Protein AF-A0A0D2BEU3-F1 (afdb_monomer_lite)

Radius of gyration: 20.25 Å; chains: 1; bounding box: 59×56×52 Å

Foldseek 3Di:
DLVLLVVQQVPDPLSVLLNLLLVLLLCCVPPNDCSPVSNVVSLVSSVVVLVVCPDQDPVCLSNNLSSLLSSLLNPQFPVSNVVSVVSNVVSLVSCVVPLVVHPVSVLLPAQFQQAQPDVVVLVVLLVLLLVLLVVVLVVLVPPPDPVRPLSNVLSVLLNVLSVLLVVLPPDDDDPPDDDDDPVPDDDDDPPVRVVNGVNVSSLSSSLCCLQPPSLVSLDDPPDDDLVSLLSNLSSLLSSLSSQSVDNRGRPSSSNSSSLVSNVVSVVVSVVVDPLVPDDPSSNSSNVSSVVSSVSSVVSRDHPPDPDDD

Organism: NCBI:txid215243

Secondary structure (DSSP, 8-state):
-HHHHHHHGGGSHHHHHHHHHHHHHHHHHHH-TTHHHHHHHHHHHHHHHHHT-----TTTHHHHHHHHHHHHTT-SSHHHHHHHHHHHHHHHHHHTTTTTT-HHHHHSTT--------HHHHHHHHHHHHHHHHHHHHHHHHT--TTHHHHHHHHHHHHHHHHHHHTTTTT-----------TT---S-HHHHHHHHHHHHHHHHHHHIIIIISHHHH--SS---HHHHHHHHHHHHHHHHHHHT-TT---SSHHHHHHHHHHHHHHHHHHHS-GGGS-HHHHHHHHHHHHHHHHHHHHT---------

Structure (mmCIF, N/CA/C/O backbone):
data_AF-A0A0D2BEU3-F1
#
_entry.id   AF-A0A0D2BEU3-F1
#
loop_
_atom_site.group_PDB
_atom_site.id
_atom_site.type_symbol
_atom_site.label_atom_id
_atom_site.label_alt_id
_atom_site.label_comp_id
_atom_site.label_asym_id
_atom_site.label_entity_id
_atom_site.label_seq_id
_atom_site.pdbx_PDB_ins_code
_atom_site.Cartn_x
_atom_site.Cartn_y
_atom_site.Cartn_z
_atom_site.occupancy
_atom_site.B_iso_or_equiv
_atom_site.auth_seq_id
_atom_site.auth_comp_id
_atom_site.auth_asym_id
_atom_site.auth_atom_id
_atom_site.pdbx_PDB_model_num
ATOM 1 N N . MET A 1 1 ? -6.071 2.774 -8.459 1.00 60.38 1 MET A N 1
ATOM 2 C CA . MET A 1 1 ? -4.676 2.468 -8.862 1.00 60.38 1 MET A CA 1
ATOM 3 C C . MET A 1 1 ? -4.314 0.995 -8.657 1.00 60.38 1 MET A C 1
ATOM 5 O O . MET A 1 1 ? -4.116 0.332 -9.659 1.00 60.38 1 MET A O 1
ATOM 9 N N . ALA A 1 2 ? -4.303 0.445 -7.430 1.00 70.69 2 ALA A N 1
ATOM 10 C CA . ALA A 1 2 ? -3.879 -0.945 -7.178 1.00 70.69 2 ALA A CA 1
ATOM 11 C C . ALA A 1 2 ? -4.612 -1.993 -8.039 1.00 70.69 2 ALA A C 1
ATOM 13 O O . ALA A 1 2 ? -3.959 -2.741 -8.754 1.00 70.69 2 ALA A O 1
ATOM 14 N N . HIS A 1 3 ? -5.951 -1.971 -8.082 1.00 77.88 3 HIS A N 1
ATOM 15 C CA . HIS A 1 3 ? -6.737 -2.839 -8.975 1.00 77.88 3 HIS A CA 1
ATOM 16 C C . HIS A 1 3 ? -6.309 -2.729 -10.449 1.00 77.88 3 HIS A C 1
ATOM 18 O O . HIS A 1 3 ? -6.182 -3.732 -11.141 1.00 77.88 3 HIS A O 1
ATOM 24 N N . ARG A 1 4 ? -6.044 -1.509 -10.932 1.00 79.31 4 ARG A N 1
ATOM 25 C CA . ARG A 1 4 ? -5.620 -1.272 -12.320 1.00 79.31 4 ARG A CA 1
ATOM 26 C C . ARG A 1 4 ? -4.227 -1.833 -12.594 1.00 79.31 4 ARG A C 1
ATOM 28 O O . ARG A 1 4 ? -4.029 -2.424 -13.645 1.00 79.31 4 ARG A O 1
ATOM 35 N N . CYS A 1 5 ? -3.290 -1.724 -11.649 1.00 79.88 5 CYS A N 1
ATOM 36 C CA . CYS A 1 5 ? -1.984 -2.376 -11.775 1.00 79.88 5 CYS A CA 1
ATOM 37 C C . CYS A 1 5 ? -2.132 -3.902 -11.898 1.00 79.88 5 CYS A C 1
ATOM 39 O O . CYS A 1 5 ? -1.441 -4.506 -12.709 1.00 79.88 5 CYS A O 1
ATOM 41 N N . LEU A 1 6 ? -3.051 -4.517 -11.142 1.00 83.44 6 LEU A N 1
ATOM 42 C CA . LEU A 1 6 ? -3.316 -5.962 -11.210 1.00 83.44 6 LEU A CA 1
ATOM 43 C C . LEU A 1 6 ? -3.971 -6.388 -12.536 1.00 83.44 6 LEU A C 1
ATOM 45 O O . LEU A 1 6 ? -3.695 -7.478 -13.026 1.00 83.44 6 LEU A O 1
ATOM 49 N N . GLU A 1 7 ? -4.820 -5.536 -13.108 1.00 86.25 7 GLU A N 1
ATOM 50 C CA . GLU A 1 7 ? -5.503 -5.766 -14.389 1.00 86.25 7 GLU A CA 1
ATOM 51 C C . GLU A 1 7 ? -4.555 -5.624 -15.590 1.00 86.25 7 GLU A C 1
ATOM 53 O O . GLU A 1 7 ? -4.611 -6.420 -16.523 1.00 86.25 7 GLU A O 1
ATOM 58 N N . ILE A 1 8 ? -3.671 -4.623 -15.553 1.00 85.44 8 ILE A N 1
ATOM 59 C CA . ILE A 1 8 ? -2.815 -4.231 -16.681 1.00 85.44 8 ILE A CA 1
ATOM 60 C C . ILE A 1 8 ? -1.492 -4.998 -16.696 1.00 85.44 8 ILE A C 1
ATOM 62 O O . ILE A 1 8 ? -1.030 -5.382 -17.764 1.00 85.44 8 ILE A O 1
ATOM 66 N N . ALA A 1 9 ? -0.873 -5.256 -15.539 1.00 85.56 9 ALA A N 1
ATOM 67 C CA . ALA A 1 9 ? 0.419 -5.940 -15.484 1.00 85.56 9 ALA A CA 1
ATOM 68 C C . ALA A 1 9 ? 0.480 -7.280 -16.253 1.00 85.56 9 ALA A C 1
ATOM 70 O O . ALA A 1 9 ? 1.498 -7.534 -16.891 1.00 85.56 9 ALA A O 1
ATOM 71 N N . PRO A 1 10 ? -0.539 -8.163 -16.255 1.00 88.62 10 PRO A N 1
ATOM 72 C CA . PRO A 1 10 ? -0.404 -9.467 -16.896 1.00 88.62 10 PRO A CA 1
ATOM 73 C C . PRO A 1 10 ? -0.444 -9.451 -18.437 1.00 88.62 10 PRO A C 1
ATOM 75 O O . PRO A 1 10 ? -0.380 -10.528 -19.033 1.00 88.62 10 PRO A O 1
ATOM 78 N N . THR A 1 11 ? -0.548 -8.288 -19.092 1.00 89.50 11 THR A N 1
ATOM 79 C CA . THR A 1 11 ? -0.575 -8.192 -20.565 1.00 89.50 11 THR A CA 1
ATOM 80 C C . THR A 1 11 ? 0.762 -8.548 -21.214 1.00 89.50 11 THR A C 1
ATOM 82 O O . THR A 1 11 ? 0.767 -9.092 -22.313 1.00 89.50 11 THR A O 1
ATOM 85 N N . GLU A 1 12 ? 1.876 -8.336 -20.508 1.00 91.44 12 GLU A N 1
ATOM 86 C CA . GLU A 1 12 ? 3.227 -8.705 -20.940 1.00 91.44 12 GLU A CA 1
ATOM 87 C C . GLU A 1 12 ? 3.891 -9.673 -19.958 1.00 91.44 12 GLU A C 1
ATOM 89 O O . GLU A 1 12 ? 3.610 -9.675 -18.755 1.00 91.44 12 GLU A O 1
ATOM 94 N N . ALA A 1 13 ? 4.843 -10.475 -20.446 1.00 91.94 13 ALA A N 1
ATOM 95 C CA . ALA A 1 13 ? 5.507 -11.501 -19.637 1.00 91.94 13 ALA A CA 1
ATOM 96 C C . ALA A 1 13 ? 6.190 -10.924 -18.380 1.00 91.94 13 ALA A C 1
ATOM 98 O O . ALA A 1 13 ? 6.081 -11.491 -17.291 1.00 91.94 13 ALA A O 1
ATOM 99 N N . PHE A 1 14 ? 6.869 -9.778 -18.497 1.00 91.62 14 PHE A N 1
ATOM 100 C CA . PHE A 1 14 ? 7.539 -9.144 -17.357 1.00 91.62 14 PHE A CA 1
ATOM 101 C C . PHE A 1 14 ? 6.546 -8.620 -16.313 1.00 91.62 14 PHE A C 1
ATOM 103 O O . PHE A 1 14 ? 6.800 -8.725 -15.111 1.00 91.62 14 PHE A O 1
ATOM 110 N N . GLY A 1 15 ? 5.386 -8.125 -16.747 1.00 92.69 15 GLY A N 1
ATOM 111 C CA . GLY A 1 15 ? 4.347 -7.670 -15.839 1.00 92.69 15 GLY A CA 1
ATOM 112 C C . GLY A 1 15 ? 3.641 -8.842 -15.146 1.00 92.69 15 GLY A C 1
ATOM 113 O O . GLY A 1 15 ? 3.442 -8.781 -13.932 1.00 92.69 15 GLY A O 1
ATOM 114 N N . GLN A 1 16 ? 3.419 -9.975 -15.827 1.00 93.62 16 GLN A N 1
ATOM 115 C CA . GLN A 1 16 ? 2.987 -11.225 -15.177 1.00 93.62 16 GLN A CA 1
ATOM 116 C C . GLN A 1 16 ? 3.962 -11.651 -14.074 1.00 93.62 16 GLN A C 1
ATOM 118 O O . GLN A 1 16 ? 3.546 -11.980 -12.961 1.00 93.62 16 GLN A O 1
ATOM 123 N N . TYR A 1 17 ? 5.270 -11.603 -14.346 1.00 91.81 17 TYR A N 1
ATOM 124 C CA . TYR A 1 17 ? 6.281 -11.911 -13.338 1.00 91.81 17 TYR A CA 1
ATOM 125 C C . TYR A 1 17 ? 6.282 -10.910 -12.175 1.00 91.81 17 TYR A C 1
ATOM 127 O O . TYR A 1 17 ? 6.435 -11.338 -11.030 1.00 91.81 17 TYR A O 1
ATOM 135 N N . SER A 1 18 ? 6.055 -9.614 -12.417 1.00 92.06 18 SER A N 1
ATOM 136 C CA . SER A 1 18 ? 5.943 -8.631 -11.328 1.00 92.06 18 SER A CA 1
ATOM 137 C C . SER A 1 18 ? 4.758 -8.936 -10.407 1.00 92.06 18 SER A C 1
ATOM 139 O O . SER A 1 18 ? 4.910 -8.896 -9.184 1.00 92.06 18 SER A O 1
ATOM 141 N N . LEU A 1 19 ? 3.619 -9.341 -10.979 1.00 92.56 19 LEU A N 1
ATOM 142 C CA . LEU A 1 19 ? 2.412 -9.705 -10.245 1.00 92.56 19 LEU A CA 1
ATOM 143 C C . LEU A 1 19 ? 2.618 -10.988 -9.430 1.00 92.56 19 LEU A C 1
ATOM 145 O O . LEU A 1 19 ? 2.339 -11.019 -8.233 1.00 92.56 19 LEU A O 1
ATOM 149 N N . LEU A 1 20 ? 3.173 -12.032 -10.051 1.00 91.00 20 LEU A N 1
ATOM 150 C CA . LEU A 1 20 ? 3.487 -13.290 -9.368 1.00 91.00 20 LEU A CA 1
ATOM 151 C C . LEU A 1 20 ? 4.482 -13.085 -8.225 1.00 91.00 20 LEU A C 1
ATOM 153 O O . LEU A 1 20 ? 4.302 -13.646 -7.143 1.00 91.00 20 LEU A O 1
ATOM 157 N N . GLY A 1 21 ? 5.512 -12.264 -8.449 1.00 86.56 21 GLY A N 1
ATOM 158 C CA . GLY A 1 21 ? 6.461 -11.877 -7.412 1.00 86.56 21 GLY A CA 1
ATOM 159 C C . GLY A 1 21 ? 5.756 -11.191 -6.249 1.00 86.56 21 GLY A C 1
ATOM 160 O O . GLY A 1 21 ? 5.966 -11.563 -5.095 1.00 86.56 21 GLY A O 1
ATOM 161 N N . PHE A 1 22 ? 4.860 -10.250 -6.555 1.00 87.25 22 PHE A N 1
ATOM 162 C CA . PHE A 1 22 ? 4.143 -9.467 -5.560 1.00 87.25 22 PHE A CA 1
ATOM 163 C C . PHE A 1 22 ? 3.270 -10.363 -4.665 1.00 87.25 22 PHE A C 1
ATOM 165 O O . PHE A 1 22 ? 3.370 -10.298 -3.434 1.00 87.25 22 PHE A O 1
ATOM 172 N N . SER A 1 23 ? 2.498 -11.272 -5.268 1.00 88.19 23 SER A N 1
ATOM 173 C CA . SER A 1 23 ? 1.690 -12.263 -4.546 1.00 88.19 23 SER A CA 1
ATOM 174 C C . SER A 1 23 ? 2.550 -13.240 -3.737 1.00 88.19 23 SER A C 1
ATOM 176 O O . SER A 1 23 ? 2.257 -13.506 -2.570 1.00 88.19 23 SER A O 1
ATOM 178 N N . ALA A 1 24 ? 3.641 -13.754 -4.313 1.00 82.75 24 ALA A N 1
ATOM 179 C CA . ALA A 1 24 ? 4.547 -14.671 -3.623 1.00 82.75 24 ALA A CA 1
ATOM 180 C C . ALA A 1 24 ? 5.262 -14.003 -2.436 1.00 82.75 24 ALA A C 1
ATOM 182 O O . ALA A 1 24 ? 5.454 -14.643 -1.402 1.00 82.75 24 ALA A O 1
ATOM 183 N N . SER A 1 25 ? 5.604 -12.716 -2.540 1.00 80.06 25 SER A N 1
ATOM 184 C CA . SER A 1 25 ? 6.173 -11.931 -1.439 1.00 80.06 25 SER A CA 1
ATOM 185 C C . SER A 1 25 ? 5.195 -11.751 -0.284 1.00 80.06 25 SER A C 1
ATOM 187 O O . SER A 1 25 ? 5.615 -11.702 0.867 1.00 80.06 25 SER A O 1
ATOM 189 N N . HIS A 1 26 ? 3.895 -11.628 -0.559 1.00 80.56 26 HIS A N 1
ATOM 190 C CA . HIS A 1 26 ? 2.886 -11.583 0.499 1.00 80.56 26 HIS A CA 1
ATOM 191 C C . HIS A 1 26 ? 2.712 -12.954 1.167 1.00 80.56 26 HIS A C 1
ATOM 193 O O . HIS A 1 26 ? 2.856 -13.063 2.382 1.00 80.56 26 HIS A O 1
ATOM 199 N N . LEU A 1 27 ? 2.547 -14.022 0.377 1.00 78.31 27 LEU A N 1
ATOM 200 C CA . LEU A 1 27 ? 2.448 -15.391 0.902 1.00 78.31 27 LEU A CA 1
ATOM 201 C C . LEU A 1 27 ? 3.682 -15.810 1.710 1.00 78.31 27 LEU A C 1
ATOM 203 O O . LEU A 1 27 ? 3.563 -16.518 2.708 1.00 78.31 27 LEU A O 1
ATOM 207 N N . GLY A 1 28 ? 4.871 -15.384 1.279 1.00 74.12 28 GLY A N 1
ATOM 208 C CA . GLY A 1 28 ? 6.120 -15.641 1.986 1.00 74.12 28 GLY A CA 1
ATOM 209 C C . GLY A 1 28 ? 6.183 -14.963 3.347 1.00 74.12 28 GLY A C 1
ATOM 210 O O . GLY A 1 28 ? 6.748 -15.544 4.268 1.00 74.12 28 GLY A O 1
ATOM 211 N N . TRP A 1 29 ? 5.570 -13.790 3.491 1.00 71.31 29 TRP A N 1
ATOM 212 C CA . TRP A 1 29 ? 5.469 -13.114 4.779 1.00 71.31 29 TRP A CA 1
ATOM 213 C C . TRP A 1 29 ? 4.451 -13.785 5.704 1.00 71.31 29 TRP A C 1
ATOM 215 O O . TRP A 1 29 ? 4.738 -14.000 6.875 1.00 71.31 29 TRP A O 1
ATOM 225 N N . GLU A 1 30 ? 3.281 -14.164 5.183 1.00 68.06 30 GLU A N 1
ATOM 226 C CA . GLU A 1 30 ? 2.230 -14.781 6.002 1.00 68.06 30 GLU A CA 1
ATOM 227 C C . GLU A 1 30 ? 2.553 -16.214 6.437 1.00 68.06 30 GLU A C 1
ATOM 229 O O . GLU A 1 30 ? 2.264 -16.614 7.563 1.00 68.06 30 GLU A O 1
ATOM 234 N N . LYS A 1 31 ? 3.084 -17.026 5.515 1.00 73.69 31 LYS A N 1
ATOM 235 C CA . LYS A 1 31 ? 3.155 -18.491 5.665 1.00 73.69 31 LYS A CA 1
ATOM 236 C C . LYS A 1 31 ? 4.575 -19.042 5.561 1.00 73.69 31 LYS A C 1
ATOM 238 O O . LYS A 1 31 ? 4.792 -20.220 5.843 1.00 73.69 31 LYS A O 1
ATOM 243 N N . GLY A 1 32 ? 5.543 -18.229 5.136 1.00 74.25 32 GLY A N 1
ATOM 244 C CA . GLY A 1 32 ? 6.921 -18.665 4.923 1.00 74.25 32 GLY A CA 1
ATOM 245 C C . GLY A 1 32 ? 7.069 -19.714 3.813 1.00 74.25 32 GLY A C 1
ATOM 246 O O . GLY A 1 32 ? 6.429 -19.667 2.758 1.00 74.25 32 GLY A O 1
ATOM 247 N N . GLY A 1 33 ? 7.967 -20.677 4.032 1.00 78.94 33 GLY A N 1
ATOM 248 C CA . GLY A 1 33 ? 8.189 -21.802 3.123 1.00 78.94 33 GLY A CA 1
ATOM 249 C C . GLY A 1 33 ? 8.921 -21.424 1.830 1.00 78.94 33 GLY A C 1
ATOM 250 O O . GLY A 1 33 ? 9.921 -20.711 1.849 1.00 78.94 33 GLY A O 1
ATOM 251 N N . LYS A 1 34 ? 8.458 -21.945 0.684 1.00 81.19 34 LYS A N 1
ATOM 252 C CA . LYS A 1 34 ? 9.101 -21.730 -0.632 1.00 81.19 34 LYS A CA 1
ATOM 253 C C . LYS A 1 34 ? 8.724 -20.400 -1.295 1.00 81.19 34 LYS A C 1
ATOM 255 O O . LYS A 1 34 ? 9.372 -20.009 -2.267 1.00 81.19 34 LYS A O 1
ATOM 260 N N . ALA A 1 35 ? 7.702 -19.712 -0.790 1.00 77.31 35 ALA A N 1
ATOM 261 C CA . ALA A 1 35 ? 7.169 -18.493 -1.390 1.00 77.31 35 ALA A CA 1
ATOM 262 C C . ALA A 1 35 ? 8.206 -17.352 -1.520 1.00 77.31 35 ALA A C 1
ATOM 264 O O . ALA A 1 35 ? 8.290 -16.787 -2.609 1.00 77.31 35 ALA A O 1
ATOM 265 N N . PRO A 1 36 ? 9.104 -17.089 -0.543 1.00 74.75 36 PRO A N 1
ATOM 266 C CA . PRO A 1 36 ? 10.164 -16.085 -0.703 1.00 74.75 36 PRO A CA 1
ATOM 267 C C . PRO A 1 36 ? 11.160 -16.395 -1.834 1.00 74.75 36 PRO A C 1
ATOM 269 O O . PRO A 1 36 ? 11.724 -15.495 -2.455 1.00 74.75 36 PRO A O 1
ATOM 272 N N . THR A 1 37 ? 11.408 -17.675 -2.123 1.00 73.69 37 THR A N 1
ATOM 273 C CA . THR A 1 37 ? 12.290 -18.083 -3.231 1.00 73.69 37 THR A CA 1
ATOM 274 C C . THR A 1 37 ? 11.605 -17.898 -4.581 1.00 73.69 37 THR A C 1
ATOM 276 O O . THR A 1 37 ? 12.241 -17.451 -5.534 1.00 73.69 37 THR A O 1
ATOM 279 N N . ILE A 1 38 ? 10.304 -18.194 -4.659 1.00 80.06 38 ILE A N 1
ATOM 280 C CA . ILE A 1 38 ? 9.489 -17.935 -5.853 1.00 80.06 38 ILE A CA 1
ATOM 281 C C . ILE A 1 38 ? 9.420 -16.429 -6.118 1.00 80.06 38 ILE A C 1
ATOM 283 O O . ILE A 1 38 ? 9.686 -16.006 -7.240 1.00 80.06 38 ILE A O 1
ATOM 287 N N . ALA A 1 39 ? 9.167 -15.630 -5.079 1.00 79.19 39 ALA A N 1
ATOM 288 C CA . ALA A 1 39 ? 9.121 -14.176 -5.162 1.00 79.19 39 ALA A CA 1
ATOM 289 C C . ALA A 1 39 ? 10.396 -13.596 -5.782 1.00 79.19 39 ALA A C 1
ATOM 291 O O . ALA A 1 39 ? 10.327 -12.923 -6.806 1.00 79.19 39 ALA A O 1
ATOM 292 N N . ARG A 1 40 ? 11.570 -13.951 -5.240 1.00 76.81 40 ARG A N 1
ATOM 293 C CA . ARG A 1 40 ? 12.867 -13.492 -5.767 1.00 76.81 40 ARG A CA 1
ATOM 294 C C . ARG A 1 40 ? 13.086 -13.877 -7.229 1.00 76.81 40 ARG A C 1
ATOM 296 O O . ARG A 1 40 ? 13.598 -13.075 -8.004 1.00 76.81 40 ARG A O 1
ATOM 303 N N . ARG A 1 41 ? 12.690 -15.091 -7.626 1.00 79.88 41 ARG A N 1
ATOM 304 C CA . ARG A 1 41 ? 12.809 -15.538 -9.021 1.00 79.88 41 ARG A CA 1
ATOM 305 C C . ARG A 1 41 ? 11.912 -14.721 -9.950 1.00 79.88 41 ARG A C 1
ATOM 307 O O . ARG A 1 41 ? 12.373 -14.286 -10.999 1.00 79.88 41 ARG A O 1
ATOM 314 N N . CYS A 1 42 ? 10.654 -14.516 -9.574 1.00 83.38 42 CYS A N 1
ATOM 315 C CA . CYS A 1 42 ? 9.709 -13.716 -10.348 1.00 83.38 42 CYS A CA 1
ATOM 316 C C . CYS A 1 42 ? 10.165 -12.253 -10.452 1.00 83.38 42 CYS A C 1
ATOM 318 O O . CYS A 1 42 ? 10.163 -11.698 -11.543 1.00 83.38 42 CYS A O 1
ATOM 320 N N . GLN A 1 43 ? 10.654 -11.664 -9.360 1.00 83.50 43 GLN A N 1
ATOM 321 C CA . GLN A 1 43 ? 11.220 -10.313 -9.357 1.00 83.50 43 GLN A CA 1
ATOM 322 C C . GLN A 1 43 ? 12.402 -10.176 -10.320 1.00 83.50 43 GLN A C 1
ATOM 324 O O . GLN A 1 43 ? 12.436 -9.236 -11.107 1.00 83.50 43 GLN A O 1
ATOM 329 N N . ALA A 1 44 ? 13.340 -11.129 -10.310 1.00 79.31 44 ALA A N 1
ATOM 330 C CA . ALA A 1 44 ? 14.487 -11.108 -11.217 1.00 79.31 44 ALA A CA 1
ATOM 331 C C . ALA A 1 44 ? 14.066 -11.196 -12.695 1.00 79.31 44 ALA A C 1
ATOM 333 O O . ALA A 1 44 ? 14.600 -10.474 -13.534 1.00 79.31 44 ALA A O 1
ATOM 334 N N . LEU A 1 45 ? 13.084 -12.048 -13.013 1.00 82.75 45 LEU A N 1
ATOM 335 C CA . LEU A 1 45 ? 12.547 -12.176 -14.372 1.00 82.75 45 LEU A CA 1
ATOM 336 C C . LEU A 1 45 ? 11.806 -10.910 -14.819 1.00 82.75 45 LEU A C 1
ATOM 338 O O . LEU A 1 45 ? 11.984 -10.466 -15.950 1.00 82.75 45 LEU A O 1
ATOM 342 N N . ALA A 1 46 ? 11.016 -10.311 -13.929 1.00 89.38 46 ALA A N 1
ATOM 343 C CA . ALA A 1 46 ? 10.327 -9.055 -14.191 1.00 89.38 46 ALA A CA 1
ATOM 344 C C . ALA A 1 46 ? 11.317 -7.906 -14.430 1.00 89.38 46 ALA A C 1
ATOM 346 O O . ALA A 1 46 ? 11.186 -7.192 -15.418 1.00 89.38 46 ALA A O 1
ATOM 347 N N . TYR A 1 47 ? 12.343 -7.776 -13.582 1.00 86.00 47 TYR A N 1
ATOM 348 C CA . TYR A 1 47 ? 13.380 -6.754 -13.732 1.00 86.00 47 TYR A CA 1
ATOM 349 C C . TYR A 1 47 ? 14.156 -6.932 -15.040 1.00 86.00 47 TYR A C 1
ATOM 351 O O . TYR A 1 47 ? 14.337 -5.980 -15.788 1.00 86.00 47 TYR A O 1
ATOM 359 N N . SER A 1 48 ? 14.553 -8.166 -15.371 1.00 84.31 48 SER A N 1
ATOM 360 C CA . SER A 1 48 ? 15.229 -8.459 -16.639 1.00 84.31 48 SER A CA 1
ATOM 361 C C . SER A 1 48 ? 14.374 -8.108 -17.856 1.00 84.31 48 SER A C 1
ATOM 363 O O . SER A 1 48 ? 14.916 -7.636 -18.850 1.00 84.31 48 SER A O 1
ATOM 365 N N . GLY A 1 49 ? 13.064 -8.357 -17.801 1.00 85.12 49 GLY A N 1
ATOM 366 C CA . GLY A 1 49 ? 12.157 -7.988 -18.885 1.00 85.12 49 GLY A CA 1
ATOM 367 C C . GLY A 1 49 ? 11.961 -6.476 -18.998 1.00 85.12 49 GLY A C 1
ATOM 368 O O . GLY A 1 49 ? 11.935 -5.958 -20.107 1.00 85.12 49 GLY A O 1
ATOM 369 N N . LEU A 1 50 ? 11.913 -5.767 -17.865 1.00 87.75 50 LEU A N 1
ATOM 370 C CA . LEU A 1 50 ? 11.827 -4.306 -17.822 1.00 87.75 50 LEU A CA 1
ATOM 371 C C . LEU A 1 50 ? 13.078 -3.639 -18.415 1.00 87.75 50 LEU A C 1
ATOM 373 O O . LEU A 1 50 ? 12.953 -2.718 -19.211 1.00 87.75 50 LEU A O 1
ATOM 377 N N . GLN A 1 51 ? 14.276 -4.147 -18.103 1.00 85.75 51 GLN A N 1
ATOM 378 C CA . GLN A 1 51 ? 15.536 -3.665 -18.693 1.00 85.75 51 GLN A CA 1
ATOM 379 C C . GLN A 1 51 ? 15.630 -3.920 -20.207 1.00 85.75 51 GLN A C 1
ATOM 381 O O . GLN A 1 51 ? 16.412 -3.270 -20.892 1.00 85.75 51 GLN A O 1
ATOM 386 N N . GLY A 1 52 ? 14.849 -4.868 -20.734 1.00 86.12 52 GLY A N 1
ATOM 387 C CA . GLY A 1 52 ? 14.732 -5.111 -22.172 1.00 86.12 52 GLY A CA 1
ATOM 388 C C . GLY A 1 52 ? 13.844 -4.100 -22.904 1.00 86.12 52 GLY A C 1
ATOM 389 O O . GLY A 1 52 ? 13.789 -4.126 -24.131 1.00 86.12 52 GLY A O 1
ATOM 390 N N . VAL A 1 53 ? 13.139 -3.220 -22.184 1.00 89.56 53 VAL A N 1
ATOM 391 C CA . VAL A 1 53 ? 12.335 -2.151 -22.783 1.00 89.56 53 VAL A CA 1
ATOM 392 C C . VAL A 1 53 ? 13.253 -0.982 -23.137 1.00 89.56 53 VAL A C 1
ATOM 394 O O . VAL A 1 53 ? 13.632 -0.192 -22.279 1.00 89.56 53 VAL A O 1
ATOM 397 N N . GLU A 1 54 ? 13.603 -0.858 -24.418 1.00 86.75 54 GLU A N 1
ATOM 398 C CA . GLU A 1 54 ? 14.501 0.206 -24.896 1.00 86.75 54 GLU A CA 1
ATOM 399 C C . GLU A 1 54 ? 13.828 1.588 -24.931 1.00 86.75 54 GLU A C 1
ATOM 401 O O . GLU A 1 54 ? 14.474 2.606 -24.680 1.00 86.75 54 GLU A O 1
ATOM 406 N N . VAL A 1 55 ? 12.528 1.636 -25.249 1.00 90.25 55 VAL A N 1
ATOM 407 C CA . VAL A 1 55 ? 11.760 2.881 -25.395 1.00 90.25 55 VAL A CA 1
ATOM 408 C C . VAL A 1 55 ? 10.377 2.729 -24.767 1.00 90.25 55 VAL A C 1
ATOM 410 O O . VAL A 1 55 ? 9.630 1.801 -25.084 1.00 90.25 55 VAL A O 1
ATOM 413 N N . VAL A 1 56 ? 10.018 3.682 -23.905 1.00 90.81 56 VAL A N 1
ATOM 414 C CA . VAL A 1 56 ? 8.656 3.830 -23.379 1.00 90.81 56 VAL A CA 1
ATOM 415 C C . VAL A 1 56 ? 7.817 4.604 -24.398 1.00 90.81 56 VAL A C 1
ATOM 417 O O . VAL A 1 56 ? 8.170 5.719 -24.780 1.00 90.81 56 VAL A O 1
ATOM 420 N N . SER A 1 57 ? 6.709 4.013 -24.837 1.00 90.94 57 SER A N 1
ATOM 421 C CA . SER A 1 57 ? 5.772 4.556 -25.825 1.00 90.94 57 SER A CA 1
ATOM 422 C C . SER A 1 57 ? 4.343 4.560 -25.280 1.00 90.94 57 SER A C 1
ATOM 424 O O . SER A 1 57 ? 4.053 3.952 -24.247 1.00 90.94 57 SER A O 1
ATOM 426 N N . SER A 1 58 ? 3.413 5.207 -25.983 1.00 88.62 58 SER A N 1
ATOM 427 C CA . SER A 1 58 ? 1.990 5.166 -25.621 1.00 88.62 58 SER A CA 1
ATOM 428 C C . SER A 1 58 ? 1.432 3.738 -25.552 1.00 88.62 58 SER A C 1
ATOM 430 O O . SER A 1 58 ? 0.585 3.466 -24.709 1.00 88.62 58 SER A O 1
ATOM 432 N N . GLU A 1 59 ? 1.956 2.808 -26.356 1.00 88.94 59 GLU A N 1
ATOM 433 C CA . GLU A 1 59 ? 1.485 1.419 -26.430 1.00 88.94 59 GLU A CA 1
ATOM 434 C C . GLU A 1 59 ? 1.920 0.558 -25.234 1.00 88.94 59 GLU A C 1
ATOM 436 O O . GLU A 1 59 ? 1.144 -0.267 -24.758 1.00 88.94 59 GLU A O 1
ATOM 441 N N . ASN A 1 60 ? 3.146 0.745 -24.728 1.00 91.12 60 ASN A N 1
ATOM 442 C CA . ASN A 1 60 ? 3.702 -0.089 -23.651 1.00 91.12 60 ASN A CA 1
ATOM 443 C C . ASN A 1 60 ? 3.730 0.605 -22.277 1.00 91.12 60 ASN A C 1
ATOM 445 O O . ASN A 1 60 ? 3.955 -0.047 -21.256 1.00 91.12 60 ASN A O 1
ATOM 449 N N . SER A 1 61 ? 3.490 1.916 -22.228 1.00 89.75 61 SER A N 1
ATOM 450 C CA . SER A 1 61 ? 3.664 2.707 -21.007 1.00 89.75 61 SER A CA 1
ATOM 451 C C . SER A 1 61 ? 2.792 2.252 -19.835 1.00 89.75 61 SER A C 1
ATOM 453 O O . SER A 1 61 ? 3.265 2.259 -18.704 1.00 89.75 61 SER A O 1
ATOM 455 N N . GLU A 1 62 ? 1.564 1.788 -20.082 1.00 89.50 62 GLU A N 1
ATOM 456 C CA . GLU A 1 62 ? 0.665 1.278 -19.036 1.00 89.50 62 GLU A CA 1
ATOM 457 C C . GLU A 1 62 ? 1.243 0.049 -18.323 1.00 89.50 62 GLU A C 1
ATOM 459 O O . GLU A 1 62 ? 1.285 -0.006 -17.092 1.00 89.50 62 GLU A O 1
ATOM 464 N N . VAL A 1 63 ? 1.717 -0.937 -19.089 1.00 92.00 63 VAL A N 1
ATOM 465 C CA . VAL A 1 63 ? 2.259 -2.182 -18.530 1.00 92.00 63 VAL A CA 1
ATOM 466 C C . VAL A 1 63 ? 3.623 -1.962 -17.884 1.00 92.00 63 VAL A C 1
ATOM 468 O O . VAL A 1 63 ? 3.888 -2.528 -16.824 1.00 92.00 63 VAL A O 1
ATOM 471 N N . VAL A 1 64 ? 4.448 -1.076 -18.450 1.00 92.56 64 VAL A N 1
ATOM 472 C CA . VAL A 1 64 ? 5.713 -0.637 -17.845 1.00 92.56 64 VAL A CA 1
ATOM 473 C C . VAL A 1 64 ? 5.441 0.050 -16.505 1.00 92.56 64 VAL A C 1
ATOM 475 O O . VAL A 1 64 ? 5.984 -0.364 -15.484 1.00 92.56 64 VAL A O 1
ATOM 478 N N . LEU A 1 65 ? 4.532 1.028 -16.467 1.00 89.56 65 LEU A N 1
ATOM 479 C CA . LEU A 1 65 ? 4.171 1.755 -15.249 1.00 89.56 65 LEU A CA 1
ATOM 480 C C . LEU A 1 65 ? 3.591 0.821 -14.172 1.00 89.56 65 LEU A C 1
ATOM 482 O O . LEU A 1 65 ? 3.972 0.913 -13.000 1.00 89.56 65 LEU A O 1
ATOM 486 N N . ALA A 1 66 ? 2.712 -0.109 -14.559 1.00 89.88 66 ALA A N 1
ATOM 487 C CA . ALA A 1 66 ? 2.144 -1.108 -13.657 1.00 89.88 66 ALA A CA 1
ATOM 488 C C . ALA A 1 66 ? 3.213 -2.056 -13.089 1.00 89.88 66 ALA A C 1
ATOM 490 O O . ALA A 1 66 ? 3.259 -2.267 -11.875 1.00 89.88 66 ALA A O 1
ATOM 491 N N . ALA A 1 67 ? 4.087 -2.602 -13.939 1.00 91.81 67 ALA A N 1
ATOM 492 C CA . ALA A 1 67 ? 5.125 -3.542 -13.525 1.00 91.81 67 ALA A CA 1
ATOM 493 C C . AL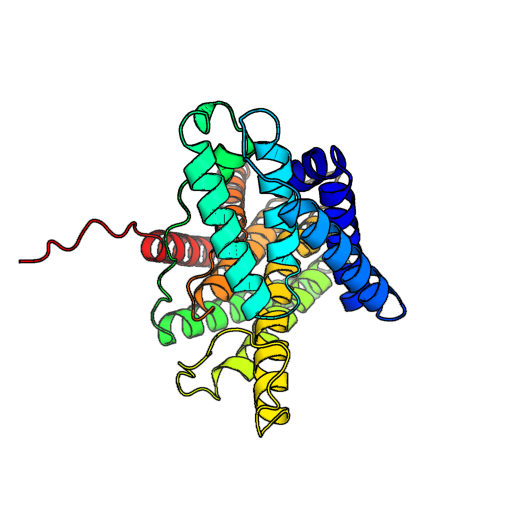A A 1 67 ? 6.178 -2.880 -12.626 1.00 91.81 67 ALA A C 1
ATOM 495 O O . ALA A 1 67 ? 6.516 -3.438 -11.580 1.00 91.81 67 ALA A O 1
ATOM 496 N N . THR A 1 68 ? 6.647 -1.676 -12.975 1.00 90.19 68 THR A N 1
ATOM 497 C CA . THR A 1 68 ? 7.589 -0.906 -12.148 1.00 90.19 68 THR A CA 1
ATOM 498 C C . THR A 1 68 ? 6.980 -0.577 -10.786 1.00 90.19 68 THR A C 1
ATOM 500 O O . THR A 1 68 ? 7.640 -0.748 -9.764 1.00 90.19 68 THR A O 1
ATOM 503 N N . THR A 1 69 ? 5.696 -0.204 -10.738 1.00 88.12 69 THR A N 1
ATOM 504 C CA . THR A 1 69 ? 4.975 0.026 -9.473 1.00 88.12 69 THR A CA 1
ATOM 505 C C . THR A 1 69 ? 4.893 -1.246 -8.623 1.00 88.12 69 THR A C 1
ATOM 507 O O . THR A 1 69 ? 5.217 -1.225 -7.435 1.00 88.12 69 THR A O 1
ATOM 510 N N . LEU A 1 70 ? 4.499 -2.379 -9.216 1.00 88.00 70 LEU A N 1
ATOM 511 C CA . LEU A 1 70 ? 4.417 -3.656 -8.499 1.00 88.00 70 LEU A CA 1
ATOM 512 C C . LEU A 1 70 ? 5.784 -4.119 -7.996 1.00 88.00 70 LEU A C 1
ATOM 514 O O . LEU A 1 70 ? 5.863 -4.703 -6.917 1.00 88.00 70 LEU A O 1
ATOM 518 N N . LEU A 1 71 ? 6.854 -3.880 -8.760 1.00 86.62 71 LEU A N 1
ATOM 519 C CA . LEU A 1 71 ? 8.232 -4.144 -8.350 1.00 86.62 71 LEU A CA 1
ATOM 520 C C . LEU A 1 71 ? 8.668 -3.234 -7.202 1.00 86.62 71 LEU A C 1
ATOM 522 O O . LEU A 1 71 ? 9.276 -3.721 -6.249 1.00 86.62 71 LEU A O 1
ATOM 526 N N . LEU A 1 72 ? 8.311 -1.949 -7.245 1.00 85.62 72 LEU A N 1
ATOM 527 C CA . LEU A 1 72 ? 8.615 -0.991 -6.184 1.00 85.62 72 LEU A CA 1
ATOM 528 C C . LEU A 1 72 ? 8.024 -1.440 -4.837 1.00 85.62 72 LEU A C 1
ATOM 530 O O . LEU A 1 72 ? 8.709 -1.402 -3.816 1.00 85.62 72 LEU A O 1
ATOM 534 N N . TRP A 1 73 ? 6.789 -1.951 -4.837 1.00 84.56 73 TRP A N 1
ATOM 535 C CA . TRP A 1 73 ? 6.098 -2.447 -3.633 1.00 84.56 73 TRP A CA 1
ATOM 536 C C . TRP A 1 73 ? 6.664 -3.738 -3.044 1.00 84.56 73 TRP A C 1
ATOM 538 O O . TRP A 1 73 ? 6.281 -4.145 -1.946 1.00 84.56 73 TRP A O 1
ATOM 548 N N . GLN A 1 74 ? 7.532 -4.421 -3.780 1.00 81.00 74 GLN A N 1
ATOM 549 C CA . GLN A 1 74 ? 8.149 -5.678 -3.363 1.00 81.00 74 GLN A CA 1
ATOM 550 C C . GLN A 1 74 ? 9.678 -5.616 -3.406 1.00 81.00 74 GLN A C 1
ATOM 552 O O . GLN A 1 74 ? 10.325 -6.666 -3.365 1.00 81.00 74 GLN A O 1
ATOM 557 N N . ALA A 1 75 ? 10.240 -4.410 -3.525 1.00 77.31 75 ALA A N 1
ATOM 558 C CA . ALA A 1 75 ? 11.668 -4.195 -3.645 1.00 77.31 75 ALA A CA 1
ATOM 559 C C . ALA A 1 75 ? 12.393 -4.861 -2.462 1.00 77.31 75 ALA A C 1
ATOM 561 O O . ALA A 1 75 ? 12.042 -4.586 -1.317 1.00 77.31 75 ALA A O 1
ATOM 562 N N . PRO A 1 76 ? 13.387 -5.737 -2.707 1.00 69.12 76 PRO A N 1
ATOM 563 C CA . PRO A 1 76 ? 14.000 -6.570 -1.672 1.00 69.12 76 PRO A CA 1
ATOM 564 C C . PRO A 1 76 ? 15.076 -5.848 -0.856 1.00 69.12 76 PRO A C 1
ATOM 566 O O . PRO A 1 76 ? 15.659 -6.449 0.038 1.00 69.12 76 PRO A O 1
ATOM 569 N N . ASN A 1 77 ? 15.376 -4.587 -1.157 1.00 70.50 77 ASN A N 1
ATOM 570 C CA . ASN A 1 77 ? 16.259 -3.730 -0.372 1.00 70.50 77 ASN A CA 1
ATOM 571 C C . ASN A 1 77 ? 16.064 -2.261 -0.793 1.00 70.50 77 ASN A C 1
ATOM 573 O O . ASN A 1 77 ? 15.448 -1.974 -1.824 1.00 70.50 77 ASN A O 1
ATOM 577 N N . ARG A 1 78 ? 16.624 -1.337 -0.003 1.00 72.31 78 ARG A N 1
ATOM 578 C CA . ARG A 1 78 ? 16.555 0.116 -0.241 1.00 72.31 78 ARG A CA 1
ATOM 579 C C . ARG A 1 78 ? 17.112 0.526 -1.601 1.00 72.31 78 ARG A C 1
ATOM 581 O O . ARG A 1 78 ? 16.582 1.428 -2.233 1.00 72.31 78 ARG A O 1
ATOM 588 N N . LEU A 1 79 ? 18.152 -0.145 -2.074 1.00 72.38 79 LEU A N 1
ATOM 589 C CA . LEU A 1 79 ? 18.832 0.241 -3.301 1.00 72.38 79 LEU A CA 1
ATOM 590 C C . LEU A 1 79 ? 18.040 -0.134 -4.556 1.00 72.38 79 LEU A C 1
ATOM 592 O O . LEU A 1 79 ? 17.842 0.705 -5.429 1.00 72.38 79 LEU A O 1
ATOM 596 N N . SER A 1 80 ? 17.500 -1.353 -4.606 1.00 75.06 80 SER A N 1
ATOM 597 C CA . SER A 1 80 ? 16.535 -1.757 -5.631 1.00 75.06 80 SER A CA 1
ATOM 598 C C . SER A 1 80 ? 15.287 -0.874 -5.594 1.00 75.06 80 SER A C 1
ATOM 600 O O . SER A 1 80 ? 14.758 -0.525 -6.642 1.00 75.06 80 SER A O 1
ATOM 602 N N . TRP A 1 81 ? 14.837 -0.465 -4.402 1.00 78.56 81 TRP A N 1
ATOM 603 C CA . TRP A 1 81 ? 13.727 0.477 -4.266 1.00 78.56 81 TRP A CA 1
ATOM 604 C C . TRP A 1 81 ? 14.048 1.849 -4.873 1.00 78.56 81 TRP A C 1
ATOM 606 O O . TRP A 1 81 ? 13.255 2.357 -5.659 1.00 78.56 81 TRP A O 1
ATOM 616 N N . GLN A 1 82 ? 15.220 2.423 -4.583 1.00 74.81 82 GLN A N 1
ATOM 617 C CA . GLN A 1 82 ? 15.652 3.695 -5.175 1.00 74.81 82 GLN A CA 1
ATOM 618 C C . GLN A 1 82 ? 15.769 3.610 -6.703 1.00 74.81 82 GLN A C 1
ATOM 620 O O . GLN A 1 82 ? 15.339 4.525 -7.402 1.00 74.81 82 GLN A O 1
ATOM 625 N N . GLN A 1 83 ? 16.313 2.509 -7.230 1.00 79.19 83 GLN A N 1
ATOM 626 C CA . GLN A 1 83 ? 16.398 2.271 -8.674 1.00 79.19 83 GLN A CA 1
ATOM 627 C C . GLN A 1 83 ? 15.010 2.238 -9.316 1.00 79.19 83 GLN A C 1
ATOM 629 O O . GLN A 1 83 ? 14.747 3.008 -10.235 1.00 79.19 83 GLN A O 1
ATOM 634 N N . LEU A 1 84 ? 14.100 1.425 -8.776 1.00 84.44 84 LEU A N 1
ATOM 635 C CA . LEU A 1 84 ? 12.724 1.313 -9.264 1.00 84.44 84 LEU A CA 1
ATOM 636 C C . LEU A 1 84 ? 11.958 2.631 -9.144 1.00 84.44 84 LEU A C 1
ATOM 638 O O . LEU A 1 84 ? 11.144 2.950 -10.004 1.00 84.44 84 LEU A O 1
ATOM 642 N N . ARG A 1 85 ? 12.228 3.425 -8.105 1.00 80.81 85 ARG A N 1
ATOM 643 C CA . ARG A 1 85 ? 11.654 4.762 -7.943 1.00 80.81 85 ARG A CA 1
ATOM 644 C C . ARG A 1 85 ? 12.132 5.712 -9.041 1.00 80.81 85 ARG A C 1
ATOM 646 O O . ARG A 1 85 ? 11.320 6.423 -9.625 1.00 80.81 85 ARG A O 1
ATOM 653 N N . ASN A 1 86 ? 13.427 5.714 -9.348 1.00 80.19 86 ASN A N 1
ATOM 654 C CA . ASN A 1 86 ? 13.974 6.525 -10.436 1.00 80.19 86 ASN A CA 1
ATOM 655 C C . ASN A 1 86 ? 13.426 6.075 -11.796 1.00 80.19 86 ASN A C 1
ATOM 657 O O . ASN A 1 86 ? 13.050 6.913 -12.612 1.00 80.19 86 ASN A O 1
ATOM 661 N N . GLU A 1 87 ? 13.319 4.764 -12.024 1.00 83.62 87 GLU A N 1
ATOM 662 C CA . GLU A 1 87 ? 12.671 4.209 -13.215 1.00 83.62 87 GLU A CA 1
ATOM 663 C C . GLU A 1 87 ? 11.210 4.651 -13.313 1.00 83.62 87 GLU A C 1
ATOM 665 O O . GLU A 1 87 ? 10.777 5.091 -14.373 1.00 83.62 87 GLU A O 1
ATOM 670 N N . LEU A 1 88 ? 10.464 4.618 -12.206 1.00 85.38 88 LEU A N 1
ATOM 671 C CA . LEU A 1 88 ? 9.078 5.074 -12.162 1.00 85.38 88 LEU A CA 1
ATOM 672 C C . LEU A 1 88 ? 8.956 6.558 -12.535 1.00 85.38 88 LEU A C 1
ATOM 674 O O . LEU A 1 88 ? 8.081 6.923 -13.321 1.00 85.38 88 LEU A O 1
ATOM 678 N N . SER A 1 89 ? 9.850 7.405 -12.021 1.00 82.12 89 SER A N 1
ATOM 679 C CA . SER A 1 89 ? 9.930 8.820 -12.399 1.00 82.12 89 SER A CA 1
ATOM 680 C C . SER A 1 89 ? 10.243 8.997 -13.885 1.00 82.12 89 SER A C 1
ATOM 682 O O . SER A 1 89 ? 9.555 9.757 -14.559 1.00 82.12 89 SER A O 1
ATOM 684 N N . ASN A 1 90 ? 11.207 8.251 -14.429 1.00 84.62 90 ASN A N 1
ATOM 685 C CA . ASN A 1 90 ? 11.561 8.317 -15.849 1.00 84.62 90 ASN A CA 1
ATOM 686 C C . ASN A 1 90 ? 10.401 7.886 -16.757 1.00 84.62 90 ASN A C 1
ATOM 688 O O . ASN A 1 90 ? 10.135 8.534 -17.767 1.00 84.62 90 ASN A O 1
ATOM 692 N N . VAL A 1 91 ? 9.679 6.825 -16.383 1.00 87.50 91 VAL A N 1
ATOM 693 C CA . VAL A 1 91 ? 8.480 6.367 -17.100 1.00 87.50 91 VAL A CA 1
ATOM 694 C C . VAL A 1 91 ? 7.410 7.459 -17.087 1.00 87.50 91 VAL A C 1
ATOM 696 O O . VAL A 1 91 ? 6.863 7.785 -18.136 1.00 87.50 91 VAL A O 1
ATOM 699 N N . ARG A 1 92 ? 7.148 8.089 -15.933 1.00 84.00 92 ARG A N 1
ATOM 700 C CA . ARG A 1 92 ? 6.184 9.201 -15.825 1.00 84.00 92 ARG A CA 1
ATOM 701 C C . ARG A 1 92 ? 6.576 10.403 -16.682 1.00 84.00 92 ARG A C 1
ATOM 703 O O . ARG A 1 92 ? 5.715 10.985 -17.337 1.00 84.00 92 ARG A O 1
ATOM 710 N N . GLU A 1 93 ? 7.856 10.765 -16.688 1.00 84.69 93 GLU A N 1
ATOM 711 C CA . GLU A 1 93 ? 8.384 11.850 -17.517 1.00 84.69 93 GLU A CA 1
ATOM 712 C C . GLU A 1 93 ? 8.215 11.550 -19.009 1.00 84.69 93 GLU A C 1
ATOM 714 O O . GLU A 1 93 ? 7.714 12.396 -19.749 1.00 84.69 93 GLU A O 1
ATOM 719 N N . ALA A 1 94 ? 8.537 10.326 -19.437 1.00 87.56 94 ALA A N 1
ATOM 720 C CA . ALA A 1 94 ? 8.324 9.883 -20.812 1.00 87.56 94 ALA A CA 1
ATOM 721 C C . ALA A 1 94 ? 6.838 9.913 -21.201 1.00 87.56 94 ALA A C 1
ATOM 723 O O . ALA A 1 94 ? 6.508 10.303 -22.316 1.00 87.56 94 ALA A O 1
ATOM 724 N N . MET A 1 95 ? 5.942 9.566 -20.271 1.00 88.94 95 MET A N 1
ATOM 725 C CA . MET A 1 95 ? 4.496 9.545 -20.496 1.00 88.94 95 MET A CA 1
ATOM 726 C C . MET A 1 95 ? 3.842 10.923 -20.597 1.00 88.94 95 MET A C 1
ATOM 728 O O . MET A 1 95 ? 2.704 11.000 -21.060 1.00 88.94 95 MET A O 1
ATOM 732 N N . LYS A 1 96 ? 4.507 12.017 -20.192 1.00 86.69 96 LYS A N 1
ATOM 733 C CA . LYS A 1 96 ? 3.920 13.374 -20.178 1.00 86.69 96 LYS A CA 1
ATOM 734 C C . LYS A 1 96 ? 3.114 13.750 -21.434 1.00 86.69 96 LYS A C 1
ATOM 736 O O . LYS A 1 96 ? 2.028 14.304 -21.253 1.00 86.69 96 LYS A O 1
ATOM 741 N N . PRO A 1 97 ? 3.549 13.448 -22.675 1.00 88.94 97 PRO A N 1
ATOM 742 C CA . PRO A 1 97 ? 2.807 13.840 -23.874 1.00 88.94 97 PRO A CA 1
ATOM 743 C C . PRO A 1 97 ? 1.434 13.158 -24.014 1.00 88.94 97 PRO A C 1
ATOM 745 O O . 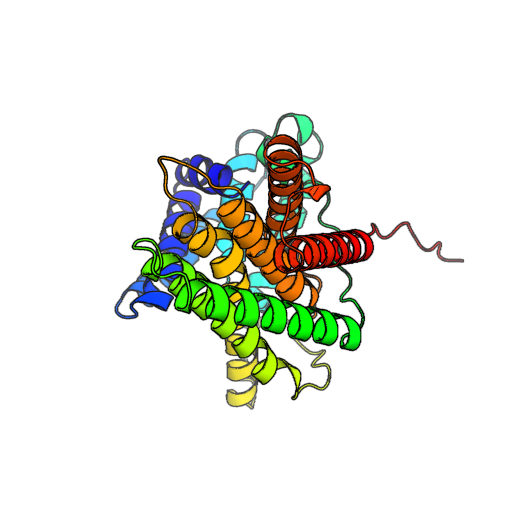PRO A 1 97 ? 0.532 13.737 -24.614 1.00 88.94 97 PRO A O 1
ATOM 748 N N . TRP A 1 98 ? 1.245 11.967 -23.434 1.00 87.19 98 TRP A N 1
ATOM 749 C CA . TRP A 1 98 ? 0.002 11.179 -23.517 1.00 87.19 98 TRP A CA 1
ATOM 750 C C . TRP A 1 98 ? -0.589 10.814 -22.145 1.00 87.19 98 TRP A C 1
ATOM 752 O O . TRP A 1 98 ? -1.532 10.034 -22.049 1.00 87.19 98 TRP A O 1
ATOM 762 N N . ALA A 1 99 ? -0.093 11.405 -21.055 1.00 83.12 99 ALA A N 1
ATOM 763 C CA . ALA A 1 99 ? -0.528 11.089 -19.692 1.00 83.12 99 ALA A CA 1
ATOM 764 C C . ALA A 1 99 ? -2.042 11.284 -19.467 1.00 83.12 99 ALA A C 1
ATOM 766 O O . ALA A 1 99 ? -2.635 10.634 -18.611 1.00 83.12 99 ALA A O 1
ATOM 767 N N . HIS A 1 100 ? -2.681 12.161 -20.244 1.00 82.44 100 HIS A N 1
ATOM 768 C CA . HIS A 1 100 ? -4.123 12.405 -20.195 1.00 82.44 100 HIS A CA 1
ATOM 769 C C . HIS A 1 100 ? -4.963 11.210 -20.689 1.00 82.44 100 HIS A C 1
ATOM 771 O O . HIS A 1 100 ? -6.089 11.016 -20.218 1.00 82.44 100 HIS A O 1
ATOM 777 N N . GLU A 1 101 ? -4.404 10.401 -21.591 1.00 82.94 101 GLU A N 1
ATOM 778 C CA . GLU A 1 101 ? -5.003 9.172 -22.127 1.00 82.94 101 GLU A CA 1
ATOM 779 C C . GLU A 1 101 ? -4.806 7.984 -21.172 1.00 82.94 101 GLU A C 1
ATOM 781 O O . GLU A 1 101 ? -5.576 7.026 -21.193 1.00 82.94 101 GLU A O 1
ATOM 786 N N . SER A 1 102 ? -3.806 8.076 -20.291 1.00 80.19 102 SER A N 1
ATOM 787 C CA . SER A 1 102 ? -3.401 7.015 -19.378 1.00 80.19 102 SER A CA 1
ATOM 788 C C . SER A 1 102 ? -4.252 6.989 -18.095 1.00 80.19 102 SER A C 1
ATOM 790 O O . SER A 1 102 ? -4.176 7.905 -17.260 1.00 80.19 102 SER A O 1
ATOM 792 N N . PRO A 1 103 ? -5.058 5.933 -17.860 1.00 77.75 103 PRO A N 1
ATOM 793 C CA . PRO A 1 103 ? -5.790 5.785 -16.610 1.00 77.75 103 PRO A CA 1
ATOM 794 C C . PRO A 1 103 ? -4.849 5.606 -15.417 1.00 77.75 103 PRO A C 1
ATOM 796 O O . PRO A 1 103 ? -5.173 6.097 -14.333 1.00 77.75 103 PRO A O 1
ATOM 799 N N . LEU A 1 104 ? -3.698 4.940 -15.572 1.00 75.31 104 LEU A N 1
ATOM 800 C CA . LEU A 1 104 ? -2.722 4.810 -14.489 1.00 75.31 104 LEU A CA 1
ATOM 801 C C . LEU A 1 104 ? -2.020 6.140 -14.194 1.00 75.31 104 LEU A C 1
ATOM 803 O O . LEU A 1 104 ? -1.959 6.525 -13.025 1.00 75.31 104 LEU A O 1
ATOM 807 N N . ALA A 1 105 ? -1.581 6.898 -15.202 1.00 73.12 105 ALA A N 1
ATOM 808 C CA . ALA A 1 105 ? -0.921 8.191 -14.993 1.00 73.12 105 ALA A CA 1
ATOM 809 C C . ALA A 1 105 ? -1.817 9.192 -14.250 1.00 73.12 105 ALA A C 1
ATOM 811 O O . ALA A 1 105 ? -1.327 9.948 -13.414 1.00 73.12 105 ALA A O 1
ATOM 812 N N . ARG A 1 106 ? -3.142 9.137 -14.458 1.00 69.06 106 ARG A N 1
ATOM 813 C CA . ARG A 1 106 ? -4.115 9.939 -13.694 1.00 69.06 106 ARG A CA 1
ATOM 814 C C . ARG A 1 106 ? -4.096 9.644 -12.189 1.00 69.06 106 ARG A C 1
ATOM 816 O O . ARG A 1 106 ? -4.350 10.540 -11.389 1.00 69.06 106 ARG A O 1
ATOM 823 N N . HIS A 1 107 ? -3.809 8.401 -11.800 1.00 63.59 107 HIS A N 1
ATOM 824 C CA . HIS A 1 107 ? -3.683 7.999 -10.394 1.00 63.59 107 HIS A CA 1
ATOM 825 C C . HIS A 1 107 ? -2.281 8.241 -9.829 1.00 63.59 107 HIS A C 1
ATOM 827 O O . HIS A 1 107 ? -2.138 8.410 -8.625 1.00 63.59 107 HIS A O 1
ATOM 833 N N . HIS A 1 108 ? -1.265 8.274 -10.691 1.00 58.12 108 HIS A N 1
ATOM 834 C CA . HIS A 1 108 ? 0.116 8.615 -10.350 1.00 58.12 108 HIS A CA 1
ATOM 835 C C . HIS A 1 108 ? 0.398 10.127 -10.422 1.00 58.12 108 HIS A C 1
ATOM 837 O O . HIS A 1 108 ? 1.561 10.536 -10.439 1.00 58.12 108 HIS A O 1
ATOM 843 N N . GLY A 1 109 ? -0.651 10.954 -10.496 1.00 48.00 109 GLY A N 1
ATOM 844 C CA . GLY A 1 109 ? -0.553 12.399 -10.663 1.00 48.00 109 GLY A CA 1
ATOM 845 C C . GLY A 1 109 ? 0.291 13.043 -9.566 1.00 48.00 109 GLY A C 1
ATOM 846 O O . GLY A 1 109 ? -0.144 13.149 -8.427 1.00 48.00 109 GLY A O 1
ATOM 847 N N . VAL A 1 110 ? 1.490 13.488 -9.948 1.00 43.88 110 VAL A N 1
ATOM 848 C CA . VAL A 1 110 ? 2.412 14.316 -9.157 1.00 43.88 110 VAL A CA 1
ATOM 849 C C . VAL A 1 110 ? 2.766 13.689 -7.803 1.00 43.88 110 VAL A C 1
ATOM 851 O O . VAL A 1 110 ? 2.318 14.130 -6.742 1.00 43.88 110 VAL A O 1
ATOM 854 N N . ALA A 1 111 ? 3.599 12.647 -7.819 1.00 43.16 111 ALA A N 1
ATOM 855 C CA . ALA A 1 111 ? 4.359 12.317 -6.621 1.00 43.16 111 ALA A CA 1
ATOM 856 C C . ALA A 1 111 ? 5.499 13.334 -6.488 1.00 43.16 111 ALA A C 1
ATOM 858 O O . ALA A 1 111 ? 6.565 13.204 -7.089 1.00 43.16 111 ALA A O 1
ATOM 859 N N . GLY A 1 112 ? 5.225 14.406 -5.750 1.00 49.44 112 GLY A N 1
ATOM 860 C CA . GLY A 1 112 ? 6.282 15.208 -5.157 1.00 49.44 112 GLY A CA 1
ATOM 861 C C . GLY A 1 112 ? 7.026 14.369 -4.121 1.00 49.44 112 GLY A C 1
ATOM 862 O O . GLY A 1 112 ? 6.484 13.412 -3.563 1.00 49.44 112 GLY A O 1
ATOM 863 N N . LEU A 1 113 ? 8.281 14.726 -3.862 1.00 50.56 113 LEU A N 1
ATOM 864 C CA . LEU A 1 113 ? 8.985 14.263 -2.672 1.00 50.56 113 LEU A CA 1
ATOM 865 C C . LEU A 1 113 ? 8.112 14.572 -1.452 1.00 50.56 113 LEU A C 1
ATOM 867 O O . LEU A 1 113 ? 7.936 15.737 -1.111 1.00 50.56 113 LEU A O 1
ATOM 871 N N . VAL A 1 114 ? 7.576 13.542 -0.797 1.00 53.09 114 VAL A N 1
ATOM 872 C CA . VAL A 1 114 ? 6.918 13.727 0.498 1.00 53.09 114 VAL A CA 1
ATOM 873 C C . VAL A 1 114 ? 8.005 14.150 1.479 1.00 53.09 114 VAL A C 1
ATOM 875 O O . VAL A 1 114 ? 8.913 13.377 1.775 1.00 53.09 114 VAL A O 1
ATOM 878 N N . ARG A 1 115 ? 7.977 15.388 1.966 1.00 56.72 115 ARG A N 1
ATOM 879 C CA . ARG A 1 115 ? 8.890 15.799 3.034 1.00 56.72 115 ARG A CA 1
ATOM 880 C C . ARG A 1 115 ? 8.528 15.021 4.288 1.00 56.72 115 ARG A C 1
ATOM 882 O O . ARG A 1 115 ? 7.365 14.984 4.667 1.00 56.72 115 ARG A O 1
ATOM 889 N N . THR A 1 116 ? 9.510 14.435 4.961 1.00 57.88 116 THR A N 1
ATOM 890 C CA . THR A 1 116 ? 9.277 13.852 6.285 1.00 57.88 116 THR A CA 1
ATOM 891 C C . THR A 1 116 ? 8.882 14.974 7.251 1.00 57.88 116 THR A C 1
ATOM 893 O O . THR A 1 116 ? 9.705 15.869 7.486 1.00 57.88 116 THR A O 1
ATOM 896 N N . PRO A 1 117 ? 7.652 14.985 7.800 1.00 59.78 117 PRO A N 1
ATOM 897 C CA . PRO A 1 117 ? 7.270 15.959 8.813 1.00 59.78 117 PRO A CA 1
ATOM 898 C C . PRO A 1 117 ? 8.079 15.745 10.101 1.00 59.78 117 PRO A C 1
ATOM 900 O O . PRO A 1 117 ? 8.809 14.764 10.251 1.00 59.78 117 PRO A O 1
ATOM 903 N N . GLN A 1 118 ? 7.967 16.679 11.050 1.00 63.50 118 GLN A N 1
ATOM 904 C CA . GLN A 1 118 ? 8.722 16.611 12.305 1.00 63.50 118 GLN A CA 1
ATOM 905 C C . GLN A 1 118 ? 8.487 15.264 13.030 1.00 63.50 118 GLN A C 1
ATOM 907 O O . GLN A 1 118 ? 7.328 14.910 13.270 1.00 63.50 118 GLN A O 1
ATOM 912 N N . PRO A 1 119 ? 9.542 14.537 13.458 1.00 66.19 119 PRO A N 1
ATOM 913 C CA . PRO A 1 119 ? 9.406 13.224 14.107 1.00 66.19 119 PRO A CA 1
ATOM 914 C C . PRO A 1 119 ? 8.497 13.214 15.349 1.00 66.19 119 PRO A C 1
ATOM 916 O O . PRO A 1 119 ? 7.817 12.224 15.630 1.00 66.19 119 PRO A O 1
ATOM 919 N N . ALA A 1 120 ? 8.440 14.336 16.075 1.00 69.88 120 ALA A N 1
ATOM 920 C CA . ALA A 1 120 ? 7.555 14.517 17.224 1.00 69.88 120 ALA A CA 1
ATOM 921 C C . ALA A 1 120 ? 6.067 14.470 16.834 1.00 69.88 120 ALA A C 1
ATOM 923 O O . ALA A 1 120 ? 5.275 13.820 17.515 1.00 69.88 120 ALA A O 1
ATOM 924 N N . LEU A 1 121 ? 5.699 15.092 15.708 1.00 72.19 121 LEU A N 1
ATOM 925 C CA . LEU A 1 121 ? 4.331 15.079 15.185 1.00 72.19 121 LEU A CA 1
ATOM 926 C C . LEU A 1 121 ? 3.928 13.665 14.748 1.00 72.19 121 LEU A C 1
ATOM 928 O O . LEU A 1 121 ? 2.824 13.208 15.046 1.00 72.19 121 LEU A O 1
ATOM 932 N N . ILE A 1 122 ? 4.856 12.945 14.106 1.00 72.62 122 ILE A N 1
ATOM 933 C CA . ILE A 1 122 ? 4.633 11.558 13.683 1.00 72.62 122 ILE A CA 1
ATOM 934 C C . ILE A 1 122 ? 4.342 10.669 14.903 1.00 72.62 122 ILE A C 1
ATOM 936 O O . ILE A 1 122 ? 3.383 9.892 14.927 1.00 72.62 122 ILE A O 1
ATOM 940 N N . SER A 1 123 ? 5.150 10.831 15.951 1.00 76.38 123 SER A N 1
ATOM 941 C CA . SER A 1 123 ? 5.004 10.097 17.209 1.00 76.38 123 SER A CA 1
ATOM 942 C C . SER A 1 123 ? 3.681 10.412 17.913 1.00 76.38 123 SER A C 1
ATOM 944 O O . SER A 1 123 ? 3.017 9.503 18.413 1.00 76.38 123 SER A O 1
ATOM 946 N N . GLU A 1 124 ? 3.255 11.676 17.910 1.00 80.00 124 GLU A N 1
ATOM 947 C CA . GLU A 1 124 ? 1.988 12.102 18.506 1.00 80.00 124 GLU A CA 1
ATOM 948 C C . GLU A 1 124 ? 0.777 11.452 17.818 1.00 80.00 124 GLU A C 1
ATOM 950 O O . GLU A 1 124 ? -0.087 10.878 18.490 1.00 80.00 124 GLU A O 1
ATOM 955 N N . TYR A 1 125 ? 0.707 11.510 16.484 1.00 80.81 125 TYR A N 1
ATOM 956 C CA . TYR A 1 125 ? -0.391 10.899 15.732 1.00 80.81 125 TYR A CA 1
ATOM 957 C C . TYR A 1 125 ? -0.445 9.388 15.920 1.00 80.81 125 TYR A C 1
ATOM 959 O O . TYR A 1 125 ? -1.533 8.839 16.082 1.00 80.81 125 TYR A O 1
ATOM 967 N N . ARG A 1 126 ? 0.709 8.718 15.986 1.00 76.56 126 ARG A N 1
ATOM 968 C CA . ARG A 1 126 ? 0.779 7.280 16.257 1.00 76.56 126 ARG A CA 1
ATOM 969 C C . ARG A 1 126 ? 0.204 6.924 17.629 1.00 76.56 126 ARG A C 1
ATOM 971 O O . ARG A 1 126 ? -0.629 6.027 17.722 1.00 76.56 126 ARG A O 1
ATOM 978 N N . VAL A 1 127 ? 0.596 7.641 18.686 1.00 83.12 127 VAL A N 1
ATOM 979 C CA . VAL A 1 127 ? 0.063 7.428 20.048 1.00 83.12 127 VAL A CA 1
ATOM 980 C C . VAL A 1 127 ? -1.453 7.635 20.074 1.00 83.12 127 VAL A C 1
ATOM 982 O O . VAL A 1 127 ? -2.180 6.858 20.696 1.00 83.12 127 VAL A O 1
ATOM 985 N N . ARG A 1 128 ? -1.947 8.666 19.378 1.00 82.88 128 ARG A N 1
ATOM 986 C CA . ARG A 1 128 ? -3.386 8.933 19.256 1.00 82.88 128 ARG A CA 1
ATOM 987 C C . ARG A 1 128 ? -4.111 7.828 18.478 1.00 82.88 128 ARG A C 1
ATOM 989 O O . ARG A 1 128 ? -5.159 7.388 18.942 1.00 82.88 128 ARG A O 1
ATOM 996 N N . LEU A 1 129 ? -3.553 7.349 17.364 1.00 81.94 129 LEU A N 1
ATOM 997 C CA . LEU A 1 129 ? -4.109 6.244 16.571 1.00 81.94 129 LEU A CA 1
ATOM 998 C C . LEU A 1 129 ? -4.205 4.962 17.399 1.00 81.94 129 LEU A C 1
ATOM 1000 O O . LEU A 1 129 ? -5.281 4.382 17.494 1.00 81.94 129 LEU A O 1
ATOM 1004 N N . LEU A 1 130 ? -3.116 4.559 18.060 1.00 82.31 130 LEU A N 1
ATOM 1005 C CA . LEU A 1 130 ? -3.099 3.376 18.926 1.00 82.31 130 LEU A CA 1
ATOM 1006 C C . LEU A 1 130 ? -4.137 3.476 20.048 1.00 82.31 130 LEU A C 1
ATOM 1008 O O . LEU A 1 130 ? -4.824 2.502 20.341 1.00 82.31 130 LEU A O 1
ATOM 1012 N N . ARG A 1 131 ? -4.307 4.664 20.640 1.00 84.94 131 ARG A N 1
ATOM 1013 C CA . ARG A 1 131 ? -5.339 4.892 21.657 1.00 84.94 131 ARG A CA 1
ATOM 1014 C C . ARG A 1 131 ? -6.744 4.690 21.091 1.00 84.94 131 ARG A C 1
ATOM 1016 O O . ARG A 1 131 ? -7.526 3.960 21.694 1.00 84.94 131 ARG A O 1
ATOM 1023 N N . VAL A 1 132 ? -7.055 5.301 19.947 1.00 83.06 132 VAL A N 1
ATOM 1024 C CA . VAL A 1 132 ? -8.364 5.157 19.286 1.00 83.06 132 VAL A CA 1
ATOM 1025 C C . VAL A 1 132 ? -8.636 3.693 18.928 1.00 83.06 132 VAL A C 1
ATOM 1027 O O . VAL A 1 132 ? -9.725 3.197 19.199 1.00 83.06 132 VAL A O 1
ATOM 1030 N N . LEU A 1 133 ? -7.640 2.980 18.395 1.00 81.12 133 LEU A N 1
ATOM 1031 C CA . LEU A 1 133 ? -7.748 1.553 18.081 1.00 81.12 133 LEU A CA 1
ATOM 1032 C C . LEU A 1 133 ? -8.020 0.710 19.331 1.00 81.12 133 LEU A C 1
ATOM 1034 O O . LEU A 1 133 ? -8.931 -0.116 19.318 1.00 81.12 133 LEU A O 1
ATOM 1038 N N . SER A 1 134 ? -7.299 0.966 20.425 1.00 84.75 134 SER A N 1
ATOM 1039 C CA . SER A 1 134 ? -7.481 0.238 21.683 1.00 84.75 134 SER A CA 1
ATOM 1040 C C . SER A 1 134 ? -8.867 0.460 22.305 1.00 84.75 134 SER A C 1
ATOM 1042 O O . SER A 1 134 ? -9.482 -0.489 22.793 1.00 84.75 134 SER A O 1
ATOM 1044 N N . GLU A 1 135 ? -9.392 1.688 22.225 1.00 83.50 135 GLU A N 1
ATOM 1045 C CA . GLU A 1 135 ? -10.732 2.051 22.697 1.00 83.50 135 GLU A CA 1
ATOM 1046 C C . GLU A 1 135 ? -11.812 1.362 21.854 1.00 83.50 135 GLU A C 1
ATOM 1048 O O . GLU A 1 135 ? -12.728 0.740 22.393 1.00 83.50 135 GLU A O 1
ATOM 1053 N N . LEU A 1 136 ? -11.679 1.404 20.522 1.00 78.25 136 LEU A N 1
ATOM 1054 C CA . LEU A 1 136 ? -12.584 0.693 19.620 1.00 78.25 136 LEU A CA 1
ATOM 1055 C C . LEU A 1 136 ? -12.567 -0.812 19.905 1.00 78.25 136 LEU A C 1
ATOM 1057 O O . LEU A 1 136 ? -13.630 -1.422 20.018 1.00 78.25 136 LEU A O 1
ATOM 1061 N N . ARG A 1 137 ? -11.382 -1.406 20.095 1.00 82.44 137 ARG A N 1
ATOM 1062 C CA . ARG A 1 137 ? -11.225 -2.824 20.443 1.00 82.44 137 ARG A CA 1
ATOM 1063 C C . ARG A 1 137 ? -11.962 -3.187 21.733 1.00 82.44 137 ARG A C 1
ATOM 1065 O O . ARG A 1 137 ? -12.729 -4.146 21.706 1.00 82.44 137 ARG A O 1
ATOM 1072 N N . SER A 1 138 ? -11.779 -2.423 22.818 1.00 80.62 138 SER A N 1
ATOM 1073 C CA . SER A 1 138 ? -12.471 -2.664 24.101 1.00 80.62 138 SER A CA 1
ATOM 1074 C C . SER A 1 138 ? -13.987 -2.658 23.916 1.00 80.62 138 SER A C 1
ATOM 1076 O O . SER A 1 138 ? -14.680 -3.594 24.314 1.00 80.62 138 SER A O 1
ATOM 1078 N N . ARG A 1 139 ? -14.508 -1.665 23.185 1.00 75.81 139 ARG A N 1
ATOM 1079 C CA . ARG A 1 139 ? -15.943 -1.571 22.880 1.00 75.81 139 ARG A CA 1
ATOM 1080 C C . ARG A 1 139 ? -16.461 -2.768 22.081 1.00 75.81 139 ARG A C 1
ATOM 1082 O O . ARG A 1 139 ? -17.564 -3.253 22.336 1.00 75.81 139 ARG A O 1
ATOM 1089 N N . PHE A 1 140 ? -15.684 -3.274 21.123 1.00 72.00 140 PHE A N 1
ATOM 1090 C CA . PHE A 1 140 ? -16.047 -4.479 20.370 1.00 72.00 140 PHE A CA 1
ATOM 1091 C C . PHE A 1 140 ? -16.031 -5.742 21.230 1.00 72.00 140 PHE A C 1
ATOM 1093 O O . PHE A 1 140 ? -16.889 -6.615 21.068 1.00 72.00 140 PHE A O 1
ATOM 1100 N N . GLU A 1 141 ? -15.072 -5.852 22.145 1.00 75.12 141 GLU A N 1
ATOM 1101 C CA . GLU A 1 141 ? -15.002 -6.961 23.094 1.00 75.12 141 GLU A CA 1
ATOM 1102 C C . GLU A 1 141 ? -16.248 -6.971 23.997 1.00 75.12 141 GLU A C 1
ATOM 1104 O O . GLU A 1 141 ? -16.876 -8.024 24.163 1.00 75.12 141 GLU A O 1
ATOM 1109 N N . GLU A 1 142 ? -16.704 -5.796 24.436 1.00 72.56 142 GLU A N 1
ATOM 1110 C CA . GLU A 1 142 ? -17.882 -5.603 25.289 1.00 72.56 142 GLU A CA 1
ATOM 1111 C C . GLU A 1 142 ? -19.233 -5.846 24.571 1.00 72.56 142 GLU A C 1
ATOM 1113 O O . GLU A 1 142 ? -20.149 -6.416 25.164 1.00 72.56 142 GLU A O 1
ATOM 1118 N N . SER A 1 143 ? -19.384 -5.523 23.277 1.00 64.12 143 SER A N 1
ATOM 1119 C CA . SER A 1 143 ? -20.705 -5.429 22.602 1.00 64.12 143 SER A CA 1
ATOM 1120 C C . SER A 1 143 ? -21.464 -6.741 22.288 1.00 64.12 143 SER A C 1
ATOM 1122 O O . SER A 1 143 ? -22.480 -6.728 21.601 1.00 64.12 143 SER A O 1
ATOM 1124 N N . GLY A 1 144 ? -21.017 -7.903 22.768 1.00 56.72 144 GLY A N 1
ATOM 1125 C CA . GLY A 1 144 ? -21.702 -9.208 22.580 1.00 56.72 144 GLY A CA 1
ATOM 1126 C C . GLY A 1 144 ? -21.932 -9.776 21.147 1.00 56.72 144 GLY A C 1
ATOM 1127 O O . GLY A 1 144 ? -22.274 -10.947 21.042 1.00 56.72 144 GLY A O 1
ATOM 1128 N N . GLN A 1 145 ? -21.731 -9.028 20.052 1.00 56.84 145 GLN A N 1
ATOM 1129 C CA . GLN A 1 145 ? -22.089 -9.436 18.674 1.00 56.84 145 GLN A CA 1
ATOM 1130 C C . GLN A 1 145 ? -21.254 -10.575 18.032 1.00 56.84 145 GLN A C 1
ATOM 1132 O O . GLN A 1 145 ? -20.090 -10.790 18.354 1.00 56.84 145 GLN A O 1
ATOM 1137 N N . SER A 1 146 ? -21.858 -11.287 17.069 1.00 51.38 146 SER A N 1
ATOM 1138 C CA . SER A 1 146 ? -21.272 -12.430 16.333 1.00 51.38 146 SER A CA 1
ATOM 1139 C C . SER A 1 146 ? -20.188 -12.047 15.306 1.00 51.38 146 SER A C 1
ATOM 1141 O O . SER A 1 146 ? -19.409 -12.904 14.903 1.00 51.38 146 SER A O 1
ATOM 1143 N N . ASP A 1 147 ? -20.109 -10.771 14.912 1.00 56.09 147 ASP A N 1
ATOM 1144 C CA . ASP A 1 147 ? -19.203 -10.220 13.875 1.00 56.09 147 ASP A CA 1
ATOM 1145 C C . ASP A 1 147 ? -17.818 -9.798 14.435 1.00 56.09 147 ASP A C 1
ATOM 1147 O O . ASP A 1 147 ? -17.014 -9.119 13.796 1.00 56.09 147 ASP A O 1
ATOM 1151 N N . LYS A 1 148 ? -17.549 -10.149 15.700 1.00 63.97 148 LYS A N 1
ATOM 1152 C CA . LYS A 1 148 ? -16.425 -9.648 16.509 1.00 63.97 148 LYS A CA 1
ATOM 1153 C C . LYS A 1 148 ? -15.050 -10.113 16.056 1.00 63.97 148 LYS A C 1
ATOM 1155 O O . LYS A 1 148 ? -14.075 -9.377 16.180 1.00 63.97 148 LYS A O 1
ATOM 1160 N N . SER A 1 149 ? -14.937 -11.360 15.617 1.00 66.94 149 SER A N 1
ATOM 1161 C CA . SER A 1 149 ? -13.644 -12.039 15.498 1.00 66.94 149 SER A CA 1
ATOM 1162 C C . SER A 1 149 ? -12.794 -11.518 14.342 1.00 66.94 149 SER A C 1
ATOM 1164 O O . SER A 1 149 ? -11.569 -11.542 14.460 1.00 66.94 149 SER A O 1
ATOM 1166 N N . LEU A 1 150 ? -13.414 -11.023 13.266 1.00 67.25 150 LEU A N 1
ATOM 1167 C CA . LEU A 1 150 ? -12.705 -10.387 12.154 1.00 67.25 150 LEU A CA 1
ATOM 1168 C C . LEU A 1 150 ? -12.297 -8.955 12.511 1.00 67.25 150 LEU A C 1
ATOM 1170 O O . LEU A 1 150 ? -11.115 -8.644 12.466 1.00 67.25 150 LEU A O 1
ATOM 1174 N N . ARG A 1 151 ? -13.222 -8.123 13.006 1.00 70.81 151 ARG A N 1
ATOM 1175 C CA . ARG A 1 151 ? -12.929 -6.719 13.359 1.00 70.81 151 ARG A CA 1
ATOM 1176 C C . ARG A 1 151 ? -11.890 -6.573 14.469 1.00 70.81 151 ARG A C 1
ATOM 1178 O O . ARG A 1 151 ? -10.962 -5.780 14.342 1.00 70.81 151 ARG A O 1
ATOM 1185 N N . ILE A 1 152 ? -11.998 -7.368 15.536 1.00 73.88 152 ILE A N 1
ATOM 1186 C CA . ILE A 1 152 ? -11.007 -7.372 16.626 1.00 73.88 152 ILE A CA 1
ATOM 1187 C C . ILE A 1 152 ? -9.643 -7.839 16.108 1.00 73.88 152 ILE A C 1
ATOM 1189 O O . ILE A 1 152 ? -8.616 -7.309 16.530 1.00 73.88 152 ILE A O 1
ATOM 1193 N N . ARG A 1 153 ? -9.621 -8.810 15.185 1.00 75.56 153 ARG A N 1
ATOM 1194 C CA . ARG A 1 153 ? -8.381 -9.261 14.549 1.00 75.56 153 ARG A CA 1
ATOM 1195 C C . ARG A 1 153 ? -7.770 -8.148 13.702 1.00 75.56 153 ARG A C 1
ATOM 1197 O O . ARG A 1 153 ? -6.612 -7.837 13.930 1.00 75.56 153 ARG A O 1
ATOM 1204 N N . SER A 1 154 ? -8.539 -7.485 12.839 1.00 68.94 154 SER A N 1
ATOM 1205 C CA . SER A 1 154 ? -8.036 -6.387 12.004 1.00 68.94 154 SER A CA 1
ATOM 1206 C C . SER A 1 154 ? -7.493 -5.220 12.837 1.00 68.94 154 SER A C 1
ATOM 1208 O O . SER A 1 154 ? -6.452 -4.659 12.501 1.00 68.94 154 SER A O 1
ATOM 1210 N N . ILE A 1 155 ? -8.145 -4.879 13.958 1.00 74.44 155 ILE A N 1
ATOM 1211 C CA . ILE A 1 155 ? -7.639 -3.857 14.888 1.00 74.44 155 ILE A CA 1
ATOM 1212 C C . ILE A 1 155 ? -6.322 -4.306 15.529 1.00 74.44 155 ILE A C 1
ATOM 1214 O O . ILE A 1 155 ? -5.368 -3.534 15.562 1.00 74.44 155 ILE A O 1
ATOM 1218 N N . ARG A 1 156 ? -6.237 -5.560 15.985 1.00 80.19 156 ARG A N 1
ATOM 1219 C CA . ARG A 1 156 ? -5.013 -6.115 16.578 1.00 80.19 156 ARG A CA 1
ATOM 1220 C C . ARG A 1 156 ? -3.860 -6.180 15.574 1.00 80.19 156 ARG A C 1
ATOM 1222 O O . ARG A 1 156 ? -2.726 -5.865 15.928 1.00 80.19 156 ARG A O 1
ATOM 1229 N N . ASP A 1 157 ? -4.148 -6.555 14.334 1.00 72.38 157 ASP A N 1
ATOM 1230 C CA . ASP A 1 157 ? -3.170 -6.605 13.248 1.00 72.38 157 ASP A CA 1
ATOM 1231 C C . ASP A 1 157 ? -2.648 -5.194 12.932 1.00 72.38 157 ASP A C 1
ATOM 1233 O O . ASP A 1 157 ? -1.445 -5.004 12.726 1.00 72.38 157 ASP A O 1
ATOM 1237 N N . MET A 1 158 ? -3.521 -4.181 12.981 1.00 72.12 158 MET A N 1
ATOM 1238 C CA . MET A 1 158 ? -3.137 -2.775 12.837 1.00 72.12 158 MET A CA 1
ATOM 1239 C C . MET A 1 158 ? -2.288 -2.279 14.010 1.00 72.12 158 MET A C 1
ATOM 1241 O O . MET A 1 158 ? -1.249 -1.662 13.786 1.00 72.12 158 MET A O 1
ATOM 1245 N N . GLU A 1 159 ? -2.680 -2.569 15.253 1.00 77.69 159 GLU A N 1
ATOM 1246 C CA . GLU A 1 159 ? -1.905 -2.216 16.449 1.00 77.69 159 GLU A CA 1
ATOM 1247 C C . GLU A 1 159 ? -0.507 -2.844 16.410 1.00 77.69 159 GLU A C 1
ATOM 1249 O O . GLU A 1 159 ? 0.483 -2.143 16.610 1.00 77.69 159 GLU A O 1
ATOM 1254 N N . SER A 1 160 ? -0.412 -4.135 16.076 1.00 75.06 160 SER A N 1
ATOM 1255 C CA . SER A 1 160 ? 0.866 -4.839 15.923 1.00 75.06 160 SER A CA 1
ATOM 1256 C C . SER A 1 160 ? 1.721 -4.222 14.816 1.00 75.06 160 SER A C 1
ATOM 1258 O O . SER A 1 160 ? 2.930 -4.057 14.982 1.00 75.06 160 SER A O 1
ATOM 1260 N N . SER A 1 161 ? 1.100 -3.865 13.689 1.00 68.94 161 SER A N 1
ATOM 1261 C CA . SER A 1 161 ? 1.785 -3.222 12.566 1.00 68.94 161 SER A CA 1
ATOM 1262 C C . SER A 1 161 ? 2.340 -1.854 12.967 1.00 68.94 161 SER A C 1
ATOM 1264 O O . SER A 1 161 ? 3.506 -1.574 12.706 1.00 68.94 161 SER A O 1
ATOM 1266 N N . LEU A 1 162 ? 1.553 -1.035 13.673 1.00 68.56 162 LEU A N 1
ATOM 1267 C CA . LEU A 1 162 ? 1.961 0.290 14.150 1.00 68.56 162 LEU A CA 1
ATOM 1268 C C . LEU A 1 162 ? 2.985 0.242 15.298 1.00 68.56 162 LEU A C 1
ATOM 1270 O O . LEU A 1 162 ? 3.810 1.146 15.407 1.00 68.56 162 LEU A O 1
ATOM 1274 N N . GLN A 1 163 ? 2.963 -0.788 16.147 1.00 74.19 163 GLN A N 1
ATOM 1275 C CA . GLN A 1 163 ? 3.955 -0.992 17.213 1.00 74.19 163 GLN A CA 1
ATOM 1276 C C . GLN A 1 163 ? 5.305 -1.464 16.666 1.00 74.19 163 GLN A C 1
ATOM 1278 O O . GLN A 1 163 ? 6.345 -1.015 17.138 1.00 74.19 163 GLN A O 1
ATOM 1283 N N . SER A 1 164 ? 5.312 -2.302 15.619 1.00 66.06 164 SER A N 1
ATOM 1284 C CA . SER A 1 164 ? 6.554 -2.760 14.964 1.00 66.06 164 SER A CA 1
ATOM 1285 C C . SER A 1 164 ? 7.409 -1.617 14.396 1.00 66.06 164 SER A C 1
ATOM 1287 O O . SER A 1 164 ? 8.599 -1.779 14.131 1.00 66.06 164 SER A O 1
ATOM 1289 N N . ILE A 1 165 ? 6.804 -0.441 14.232 1.00 61.03 165 ILE A N 1
ATOM 1290 C CA . ILE A 1 165 ? 7.464 0.781 13.799 1.00 61.03 165 ILE A CA 1
ATOM 1291 C C . ILE A 1 165 ? 8.354 1.318 14.936 1.00 61.03 165 ILE A C 1
ATOM 1293 O O . ILE A 1 165 ? 9.512 1.592 14.664 1.00 61.03 165 ILE A O 1
ATOM 1297 N N . GLU A 1 166 ? 7.903 1.374 16.202 1.00 53.12 166 GLU A N 1
ATOM 1298 C CA . GLU A 1 166 ? 8.643 1.978 17.341 1.00 53.12 166 GLU A CA 1
ATOM 1299 C C . GLU A 1 166 ? 10.070 1.445 17.516 1.00 53.12 166 GLU A C 1
ATOM 1301 O O . GLU A 1 166 ? 11.007 2.232 17.643 1.00 53.12 166 GLU A O 1
ATOM 1306 N N . GLN A 1 167 ? 10.244 0.123 17.450 1.00 50.16 167 GLN A N 1
ATOM 1307 C CA . GLN A 1 167 ? 11.548 -0.526 17.645 1.00 50.16 167 GLN A CA 1
ATOM 1308 C C . GLN A 1 167 ? 12.598 -0.086 16.613 1.00 50.16 167 GLN A C 1
ATOM 1310 O O . GLN A 1 167 ? 13.789 -0.214 16.857 1.00 50.16 167 GLN A O 1
ATOM 1315 N N . ASN A 1 168 ? 12.168 0.457 15.470 1.00 45.62 168 ASN A N 1
ATOM 1316 C CA . ASN A 1 168 ? 13.047 0.842 14.369 1.00 45.62 168 ASN A CA 1
ATOM 1317 C C . ASN A 1 168 ? 13.406 2.345 14.352 1.00 45.62 168 ASN A C 1
ATOM 1319 O O . ASN A 1 168 ? 14.238 2.744 13.527 1.00 45.62 168 ASN A O 1
ATOM 1323 N N . PHE A 1 169 ? 12.776 3.173 15.206 1.00 36.66 169 PHE A N 1
ATOM 1324 C CA . PHE A 1 169 ? 12.944 4.641 15.242 1.00 36.66 169 PHE A CA 1
ATOM 1325 C C . PHE A 1 169 ? 13.751 5.168 16.436 1.00 36.66 169 PHE A C 1
ATOM 1327 O O . PHE A 1 169 ? 14.352 6.231 16.302 1.00 36.66 169 PHE A O 1
ATOM 1334 N N . GLU A 1 170 ? 13.799 4.468 17.574 1.00 37.84 170 GLU A N 1
ATOM 1335 C CA . GLU A 1 170 ? 14.529 4.953 18.764 1.00 37.84 170 GLU A CA 1
ATOM 1336 C C . GLU A 1 170 ? 16.068 4.912 18.611 1.00 37.84 170 GLU A C 1
ATOM 1338 O O . GLU A 1 170 ? 16.769 5.601 19.348 1.00 37.84 170 GLU A O 1
ATOM 1343 N N . ASP A 1 171 ? 16.599 4.209 17.601 1.00 37.00 171 ASP A N 1
ATOM 1344 C CA . ASP A 1 171 ? 18.029 3.866 17.497 1.00 37.00 171 ASP A CA 1
ATOM 1345 C C . ASP A 1 171 ? 18.849 4.602 16.408 1.00 37.00 171 ASP A C 1
ATOM 1347 O O . ASP A 1 171 ? 19.944 4.146 16.065 1.00 37.00 171 ASP A O 1
ATOM 1351 N N . ARG A 1 172 ? 18.397 5.721 15.810 1.00 41.59 172 ARG A N 1
ATOM 1352 C CA . ARG A 1 172 ? 19.093 6.258 14.609 1.00 41.59 172 ARG A CA 1
ATOM 1353 C C . ARG A 1 172 ? 19.632 7.687 14.657 1.00 41.59 172 ARG A C 1
ATOM 1355 O O . ARG A 1 172 ? 18.883 8.658 14.630 1.00 41.59 172 ARG A O 1
ATOM 1362 N N . GLU A 1 173 ? 20.959 7.775 14.512 1.00 30.16 173 GLU A N 1
ATOM 1363 C CA . GLU A 1 173 ? 21.644 8.835 13.759 1.00 30.16 173 GLU A CA 1
ATOM 1364 C C . GLU A 1 173 ? 21.415 8.685 12.234 1.00 30.16 173 GLU A C 1
ATOM 1366 O O . GLU A 1 173 ? 21.223 7.568 11.735 1.00 30.16 173 GLU A O 1
ATOM 1371 N N . PRO A 1 174 ? 21.443 9.789 11.462 1.00 32.31 174 PRO A N 1
ATOM 1372 C CA . PRO A 1 174 ? 21.175 9.782 10.027 1.00 32.31 174 PRO A CA 1
ATOM 1373 C C . PRO A 1 174 ? 22.319 9.118 9.242 1.00 32.31 174 PRO A C 1
ATOM 1375 O O . PRO A 1 174 ? 23.345 9.731 8.963 1.00 32.31 174 PRO A O 1
ATOM 1378 N N . LEU A 1 175 ? 22.130 7.860 8.831 1.00 33.88 175 LEU A N 1
ATOM 1379 C CA . LEU A 1 175 ? 23.042 7.152 7.922 1.00 33.88 175 LEU A CA 1
ATOM 1380 C C . LEU A 1 175 ? 22.875 7.664 6.479 1.00 33.88 175 LEU A C 1
ATOM 1382 O O . LEU A 1 175 ? 22.220 7.040 5.638 1.00 33.88 175 LEU A O 1
ATOM 1386 N N . LEU A 1 176 ? 23.466 8.828 6.210 1.00 32.84 176 LEU A N 1
ATOM 1387 C CA . LEU A 1 176 ? 23.817 9.302 4.874 1.00 32.84 176 LEU A CA 1
ATOM 1388 C C . LEU A 1 176 ? 25.141 8.654 4.464 1.00 32.84 176 LEU A C 1
ATOM 1390 O O . LEU A 1 176 ? 26.189 9.231 4.708 1.00 32.84 176 LEU A O 1
ATOM 1394 N N . GLU A 1 177 ? 25.109 7.470 3.858 1.00 32.66 177 GLU A N 1
ATOM 1395 C CA . GLU A 1 177 ? 26.189 7.008 2.973 1.00 32.66 177 GLU A CA 1
ATOM 1396 C C . GLU A 1 177 ? 25.781 5.696 2.296 1.00 32.66 177 GLU A C 1
ATOM 1398 O O . GLU A 1 177 ? 25.867 4.621 2.883 1.00 32.66 177 GLU A O 1
ATOM 1403 N N . ILE A 1 178 ? 25.346 5.762 1.034 1.00 34.41 178 ILE A N 1
ATOM 1404 C CA . ILE A 1 178 ? 25.389 4.592 0.153 1.00 34.41 178 ILE A CA 1
ATOM 1405 C C . ILE A 1 178 ? 26.070 5.001 -1.147 1.00 34.41 178 ILE A C 1
ATOM 1407 O O . ILE A 1 178 ? 25.527 5.725 -1.981 1.00 34.41 178 ILE A O 1
ATOM 1411 N N . ARG A 1 179 ? 27.302 4.508 -1.280 1.00 29.22 179 ARG A N 1
ATOM 1412 C CA . ARG A 1 179 ? 28.039 4.409 -2.533 1.00 29.22 179 ARG A CA 1
ATOM 1413 C C . ARG A 1 179 ? 27.383 3.337 -3.407 1.00 29.22 179 ARG A C 1
ATOM 1415 O O . ARG A 1 179 ? 26.949 2.299 -2.919 1.00 29.22 179 ARG A O 1
ATOM 1422 N N . ILE A 1 180 ? 27.351 3.653 -4.694 1.00 34.19 180 ILE A N 1
ATOM 1423 C CA . ILE A 1 180 ? 26.897 2.881 -5.855 1.00 34.19 180 ILE A CA 1
ATOM 1424 C C . ILE A 1 180 ? 27.202 1.377 -5.726 1.00 34.19 180 ILE A C 1
ATOM 1426 O O . ILE A 1 180 ? 28.297 1.005 -5.310 1.00 34.19 180 ILE A O 1
ATOM 1430 N N . LEU A 1 181 ? 26.240 0.536 -6.136 1.00 36.41 181 LEU A N 1
ATOM 1431 C CA . LEU A 1 181 ? 26.428 -0.894 -6.412 1.00 36.41 181 LEU A CA 1
ATOM 1432 C C . LEU A 1 181 ? 27.658 -1.117 -7.291 1.00 36.41 181 LEU A C 1
ATOM 1434 O O . LEU A 1 181 ? 27.581 -1.033 -8.512 1.00 36.41 181 LEU A O 1
ATOM 1438 N N . ASP A 1 182 ? 28.758 -1.488 -6.656 1.00 30.81 182 ASP A N 1
ATOM 1439 C CA . ASP A 1 182 ? 29.669 -2.469 -7.210 1.00 30.81 182 ASP A CA 1
ATOM 1440 C C . ASP A 1 182 ? 29.273 -3.805 -6.578 1.00 30.81 182 ASP A C 1
ATOM 1442 O O . ASP A 1 182 ? 29.512 -4.044 -5.393 1.00 30.81 182 ASP A O 1
ATOM 1446 N N . LEU A 1 183 ? 28.662 -4.699 -7.360 1.00 39.31 183 LEU A N 1
ATOM 1447 C CA . LEU A 1 183 ? 28.322 -6.080 -6.968 1.00 39.31 183 LEU A CA 1
ATOM 1448 C C . LEU A 1 183 ? 29.573 -6.959 -6.701 1.00 39.31 183 LEU A C 1
ATOM 1450 O O . LEU A 1 183 ? 29.478 -8.184 -6.670 1.00 39.31 183 LEU A O 1
ATOM 1454 N N . SER A 1 184 ? 30.740 -6.342 -6.499 1.00 31.31 184 SER A N 1
ATOM 1455 C CA . SER A 1 184 ? 32.061 -6.978 -6.491 1.00 31.31 184 SER A CA 1
ATOM 1456 C C . SER A 1 184 ? 32.928 -6.607 -5.278 1.00 31.31 184 SER A C 1
ATOM 1458 O O . SER A 1 184 ? 33.999 -7.188 -5.112 1.00 31.31 184 SER A O 1
ATOM 1460 N N . ALA A 1 185 ? 32.522 -5.649 -4.434 1.00 33.41 185 ALA A N 1
ATOM 1461 C CA . ALA A 1 185 ? 33.362 -5.166 -3.335 1.00 33.41 185 ALA A CA 1
ATOM 1462 C C . ALA A 1 185 ? 32.916 -5.727 -1.967 1.00 33.41 185 ALA A C 1
ATOM 1464 O O . ALA A 1 185 ? 31.759 -5.550 -1.582 1.00 33.41 185 ALA A O 1
ATOM 1465 N N . PRO A 1 186 ? 33.811 -6.362 -1.186 1.00 34.94 186 PRO A N 1
ATOM 1466 C CA . PRO A 1 186 ? 33.497 -6.791 0.170 1.00 34.94 186 PRO A CA 1
ATOM 1467 C C . PRO A 1 186 ? 33.533 -5.576 1.110 1.00 34.94 186 PRO A C 1
ATOM 1469 O O . PRO A 1 186 ? 34.600 -5.112 1.509 1.00 34.94 186 PRO A O 1
ATOM 1472 N N . SER A 1 187 ? 32.368 -5.035 1.470 1.00 42.03 187 SER A N 1
ATOM 1473 C CA . SER A 1 187 ? 32.247 -4.038 2.541 1.00 42.03 187 SER A CA 1
ATOM 1474 C C . SER A 1 187 ? 32.466 -4.694 3.911 1.00 42.03 187 SER A C 1
ATOM 1476 O O . SER A 1 187 ? 31.881 -5.737 4.199 1.00 42.03 187 SER A O 1
ATOM 1478 N N . GLN A 1 188 ? 33.292 -4.070 4.754 1.00 43.38 188 GLN A N 1
ATOM 1479 C CA . GLN A 1 188 ? 33.896 -4.662 5.957 1.00 43.38 188 GLN A CA 1
ATOM 1480 C C . GLN A 1 188 ? 32.977 -4.875 7.177 1.00 43.38 188 GLN A C 1
ATOM 1482 O O . GLN A 1 188 ? 33.476 -5.319 8.206 1.00 43.38 188 GLN A O 1
ATOM 1487 N N . ASP A 1 189 ? 31.663 -4.639 7.097 1.00 44.53 189 ASP A N 1
ATOM 1488 C CA . ASP A 1 189 ? 30.766 -5.025 8.196 1.00 44.53 189 ASP A CA 1
ATOM 1489 C C . ASP A 1 189 ? 29.363 -5.453 7.703 1.00 44.53 189 ASP A C 1
ATOM 1491 O O . ASP A 1 189 ? 28.477 -4.619 7.493 1.00 44.53 189 ASP A O 1
ATOM 1495 N N . PRO A 1 190 ? 29.139 -6.761 7.471 1.00 44.91 190 PRO A N 1
ATOM 1496 C CA . PRO A 1 190 ? 27.891 -7.288 6.912 1.00 44.91 190 PRO A CA 1
ATOM 1497 C C . PRO A 1 190 ? 26.693 -7.161 7.866 1.00 44.91 190 PRO A C 1
ATOM 1499 O O . PRO A 1 190 ? 25.545 -7.208 7.424 1.00 44.91 190 PRO A O 1
ATOM 1502 N N . SER A 1 191 ? 26.942 -6.976 9.164 1.00 43.31 191 SER A N 1
ATOM 1503 C CA . SER A 1 191 ? 25.906 -6.921 10.200 1.00 43.31 191 SER A CA 1
ATOM 1504 C C . SER A 1 191 ? 25.023 -5.668 10.090 1.00 43.31 191 SER A C 1
ATOM 1506 O O . SER A 1 191 ? 23.797 -5.755 10.134 1.00 43.31 191 SER A O 1
ATOM 1508 N N . ARG A 1 192 ? 25.632 -4.498 9.859 1.00 41.47 192 ARG A N 1
ATOM 1509 C CA . ARG A 1 192 ? 24.941 -3.197 9.807 1.00 41.47 192 ARG A CA 1
ATOM 1510 C C . ARG A 1 192 ? 24.114 -3.002 8.537 1.00 41.47 192 ARG A C 1
ATOM 1512 O O . ARG A 1 192 ? 22.995 -2.498 8.605 1.00 41.47 192 ARG A O 1
ATOM 1519 N N . LEU A 1 193 ? 24.636 -3.444 7.392 1.00 44.97 193 LEU A N 1
ATOM 1520 C CA . LEU A 1 193 ? 23.918 -3.415 6.111 1.00 44.97 193 LEU A CA 1
ATOM 1521 C C . LEU A 1 193 ? 22.710 -4.360 6.127 1.00 44.97 193 LEU A C 1
ATOM 1523 O O . LEU A 1 193 ? 21.645 -4.006 5.628 1.00 44.97 193 LEU A O 1
ATOM 1527 N N . SER A 1 194 ? 22.854 -5.540 6.739 1.00 48.53 194 SER A N 1
ATOM 1528 C CA . SER A 1 194 ? 21.757 -6.500 6.892 1.00 48.53 194 SER A CA 1
ATOM 1529 C C . SER A 1 194 ? 20.601 -5.916 7.710 1.00 48.53 194 SER A C 1
ATOM 1531 O O . SER A 1 194 ? 19.448 -6.016 7.293 1.00 48.53 194 SER A O 1
ATOM 1533 N N . ASN A 1 195 ? 20.898 -5.250 8.830 1.00 49.53 195 ASN A N 1
ATOM 1534 C CA . ASN A 1 195 ? 19.872 -4.682 9.709 1.00 49.53 195 ASN A CA 1
ATOM 1535 C C . ASN A 1 195 ? 19.098 -3.543 9.026 1.00 49.53 195 ASN A C 1
ATOM 1537 O O . ASN A 1 195 ? 17.873 -3.610 8.941 1.00 49.53 195 ASN A O 1
ATOM 1541 N N . ALA A 1 196 ? 19.798 -2.583 8.411 1.00 49.28 196 ALA A N 1
ATOM 1542 C CA . ALA A 1 196 ? 19.164 -1.479 7.683 1.00 49.28 196 ALA A CA 1
ATOM 1543 C C . ALA A 1 196 ? 18.282 -1.952 6.511 1.00 49.28 196 ALA A C 1
ATOM 1545 O O . ALA A 1 196 ? 17.226 -1.372 6.246 1.00 49.28 196 ALA A O 1
ATOM 1546 N N . HIS A 1 197 ? 18.686 -3.022 5.815 1.00 54.03 197 HIS A N 1
ATOM 1547 C CA . HIS A 1 197 ? 17.866 -3.638 4.773 1.00 54.03 197 HIS A CA 1
ATOM 1548 C C . HIS A 1 197 ? 16.601 -4.287 5.340 1.00 54.03 197 HIS A C 1
ATOM 1550 O O . HIS A 1 197 ? 15.517 -4.051 4.809 1.00 54.03 197 HIS A O 1
ATOM 1556 N N . HIS A 1 198 ? 16.713 -5.074 6.412 1.00 56.50 198 HIS A N 1
ATOM 1557 C CA . HIS A 1 198 ? 15.556 -5.713 7.044 1.00 56.50 198 HIS A CA 1
ATOM 1558 C C . HIS A 1 198 ? 14.536 -4.698 7.572 1.00 56.50 198 HIS A C 1
ATOM 1560 O O . HIS A 1 198 ? 13.332 -4.905 7.428 1.00 56.50 198 HIS A O 1
ATOM 1566 N N . GLU A 1 199 ? 15.003 -3.584 8.128 1.00 58.97 199 GLU A N 1
ATOM 1567 C CA . GLU A 1 199 ? 14.147 -2.557 8.724 1.00 58.97 199 GLU A CA 1
ATOM 1568 C C . GLU A 1 199 ? 13.347 -1.786 7.665 1.00 58.97 199 GLU A C 1
ATOM 1570 O O . GLU A 1 199 ? 12.134 -1.631 7.799 1.00 58.97 199 GLU A O 1
ATOM 1575 N N .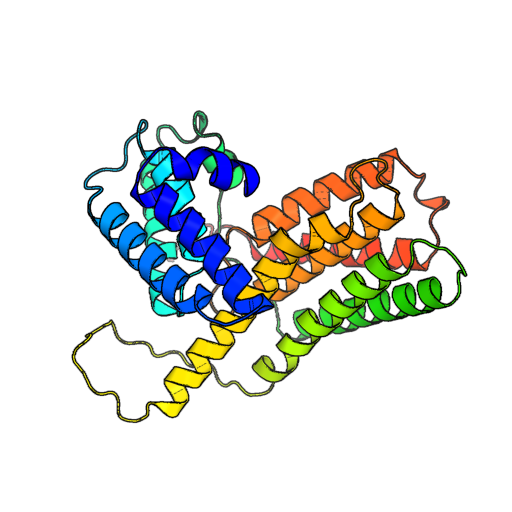 PHE A 1 200 ? 13.987 -1.381 6.565 1.00 62.41 200 PHE A N 1
ATOM 1576 C CA . PHE A 1 200 ? 13.305 -0.726 5.444 1.00 62.41 200 PHE A CA 1
ATOM 1577 C C . PHE A 1 200 ? 12.239 -1.631 4.804 1.00 62.41 200 PHE A C 1
ATOM 1579 O O . PHE A 1 200 ? 11.125 -1.199 4.503 1.00 62.41 200 PHE A O 1
ATOM 1586 N N . LEU A 1 201 ? 12.555 -2.919 4.647 1.00 62.84 201 LEU A N 1
ATOM 1587 C CA . LEU A 1 201 ? 11.610 -3.913 4.138 1.00 62.84 201 LEU A CA 1
ATOM 1588 C C . LEU A 1 201 ? 10.420 -4.122 5.060 1.00 62.84 201 LEU A C 1
ATOM 1590 O O . LEU A 1 201 ? 9.297 -4.249 4.577 1.00 62.84 201 LEU A O 1
ATOM 1594 N N . SER A 1 202 ? 10.667 -4.152 6.369 1.00 66.81 202 SER A N 1
ATOM 1595 C CA . SER A 1 202 ? 9.608 -4.252 7.367 1.00 66.81 202 SER A CA 1
ATOM 1596 C C . SER A 1 202 ? 8.634 -3.077 7.240 1.00 66.81 202 SER A C 1
ATOM 1598 O O . SER A 1 202 ? 7.422 -3.274 7.210 1.00 66.81 202 SER A O 1
ATOM 1600 N N . GLN A 1 203 ? 9.147 -1.859 7.038 1.00 68.81 203 GLN A N 1
ATOM 1601 C CA . GLN A 1 203 ? 8.319 -0.662 6.873 1.00 68.81 203 GLN A CA 1
ATOM 1602 C C . GLN A 1 203 ? 7.483 -0.693 5.583 1.00 68.81 203 GLN A C 1
ATOM 1604 O O . GLN A 1 203 ? 6.269 -0.493 5.645 1.00 68.81 203 GLN A O 1
ATOM 1609 N N . ILE A 1 204 ? 8.077 -1.021 4.426 1.00 71.88 204 ILE A N 1
ATOM 1610 C CA . ILE A 1 204 ? 7.315 -1.190 3.171 1.00 71.88 204 ILE A CA 1
ATOM 1611 C C . ILE A 1 204 ? 6.265 -2.293 3.321 1.00 71.88 204 ILE A C 1
ATOM 1613 O O . ILE A 1 204 ? 5.132 -2.144 2.858 1.00 71.88 204 ILE A O 1
ATOM 1617 N N . HIS A 1 205 ? 6.620 -3.396 3.984 1.00 72.38 205 HIS A N 1
ATOM 1618 C CA . HIS A 1 205 ? 5.694 -4.489 4.236 1.00 72.38 205 HIS A CA 1
ATOM 1619 C C . HIS A 1 205 ? 4.477 -4.029 5.044 1.00 72.38 205 HIS A C 1
ATOM 1621 O O . HIS A 1 205 ? 3.346 -4.384 4.698 1.00 72.38 205 HIS A O 1
ATOM 1627 N N . VAL A 1 206 ? 4.697 -3.239 6.096 1.00 73.94 206 VAL A N 1
ATOM 1628 C CA . VAL A 1 206 ? 3.627 -2.670 6.920 1.00 73.94 206 VAL A CA 1
ATOM 1629 C C . VAL A 1 206 ? 2.705 -1.794 6.073 1.00 73.94 206 VAL A C 1
ATOM 1631 O O . VAL A 1 206 ? 1.502 -2.052 6.057 1.00 73.94 206 VAL A O 1
ATOM 1634 N N . VAL A 1 207 ? 3.242 -0.837 5.303 1.00 75.50 207 VAL A N 1
ATOM 1635 C CA . VAL A 1 207 ? 2.425 0.021 4.418 1.00 75.50 207 VAL A CA 1
ATOM 1636 C C . VAL A 1 207 ? 1.615 -0.838 3.448 1.00 75.50 207 VAL A C 1
ATOM 1638 O O . VAL A 1 207 ? 0.403 -0.688 3.333 1.00 75.50 207 VAL A O 1
ATOM 1641 N N . ARG A 1 208 ? 2.257 -1.808 2.793 1.00 77.50 208 ARG A N 1
ATOM 1642 C CA . ARG A 1 208 ? 1.599 -2.723 1.855 1.00 77.50 208 ARG A CA 1
ATOM 1643 C C . ARG A 1 208 ? 0.463 -3.507 2.512 1.00 77.50 208 ARG A C 1
ATOM 1645 O O . ARG A 1 208 ? -0.590 -3.685 1.907 1.00 77.50 208 ARG A O 1
ATOM 1652 N N . S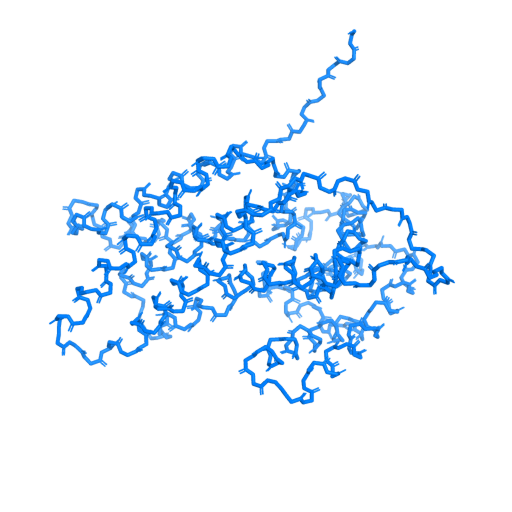ER A 1 209 ? 0.677 -3.972 3.739 1.00 76.62 209 SER A N 1
ATOM 1653 C CA . SER A 1 209 ? -0.322 -4.719 4.506 1.00 76.62 209 SER A CA 1
ATOM 1654 C C . SER A 1 209 ? -1.524 -3.862 4.848 1.00 76.62 209 SER A C 1
ATOM 1656 O O . SER A 1 209 ? -2.647 -4.286 4.592 1.00 76.62 209 SER A O 1
ATOM 1658 N N . LEU A 1 210 ? -1.290 -2.640 5.324 1.00 79.94 210 LEU A N 1
ATOM 1659 C CA . LEU A 1 210 ? -2.353 -1.691 5.630 1.00 79.94 210 LEU A CA 1
ATOM 1660 C C . LEU A 1 210 ? -3.132 -1.281 4.374 1.00 79.94 210 LEU A C 1
ATOM 1662 O O . LEU A 1 210 ? -4.350 -1.228 4.414 1.00 79.94 210 LEU A O 1
ATOM 1666 N N . VAL A 1 211 ? -2.471 -1.035 3.243 1.00 81.25 211 VAL A N 1
ATOM 1667 C CA . VAL A 1 211 ? -3.148 -0.484 2.055 1.00 81.25 211 VAL A CA 1
ATOM 1668 C C . VAL A 1 211 ? -3.830 -1.549 1.198 1.00 81.25 211 VAL A C 1
ATOM 1670 O O . VAL A 1 211 ? -4.867 -1.271 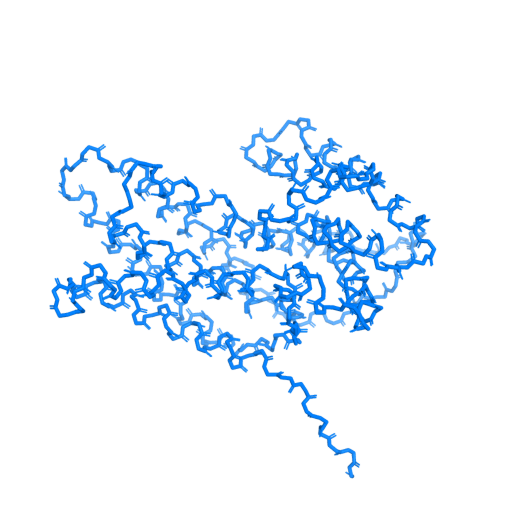0.597 1.00 81.25 211 VAL A O 1
ATOM 1673 N N . LEU A 1 212 ? -3.260 -2.754 1.101 1.00 81.25 212 LEU A N 1
ATOM 1674 C CA . LEU A 1 212 ? -3.685 -3.747 0.104 1.00 81.25 212 LEU A CA 1
ATOM 1675 C C . LEU A 1 212 ? -4.328 -4.997 0.706 1.00 81.25 212 LEU A C 1
ATOM 1677 O O . LEU A 1 212 ? -5.202 -5.580 0.070 1.00 81.25 212 LEU A O 1
ATOM 1681 N N . TRP A 1 213 ? -3.914 -5.412 1.904 1.00 77.31 213 TRP A N 1
ATOM 1682 C CA . TRP A 1 213 ? -4.299 -6.715 2.463 1.00 77.31 213 TRP A CA 1
ATOM 1683 C C . TRP A 1 213 ? -5.297 -6.604 3.617 1.00 77.31 213 TRP A C 1
ATOM 1685 O O . TRP A 1 213 ? -6.195 -7.434 3.737 1.00 77.31 213 TRP A O 1
ATOM 1695 N N . LEU A 1 214 ? -5.187 -5.556 4.434 1.00 77.62 214 LEU A N 1
ATOM 1696 C CA . LEU A 1 214 ? -6.078 -5.321 5.566 1.00 77.62 214 LEU A CA 1
ATOM 1697 C C . LEU A 1 214 ? -7.482 -4.824 5.159 1.00 77.62 214 LEU A C 1
ATOM 1699 O O . LEU A 1 214 ? -8.447 -5.328 5.734 1.00 77.62 214 LEU A O 1
ATOM 1703 N N . PRO A 1 215 ? -7.668 -3.924 4.170 1.00 82.25 215 PRO A N 1
ATOM 1704 C CA . PRO A 1 215 ? -8.993 -3.407 3.817 1.00 82.25 215 PRO A CA 1
ATOM 1705 C C . PRO A 1 215 ? -9.993 -4.496 3.390 1.00 82.25 215 PRO A C 1
ATOM 1707 O O . PRO A 1 215 ? -11.101 -4.516 3.931 1.00 82.25 215 PRO A O 1
ATOM 1710 N N . PRO A 1 216 ? -9.618 -5.479 2.540 1.00 76.56 216 PRO A N 1
ATOM 1711 C CA . PRO A 1 216 ? -10.502 -6.600 2.212 1.00 76.56 216 PRO A CA 1
ATOM 1712 C C . PRO A 1 216 ? -10.857 -7.499 3.404 1.00 76.56 216 PRO A C 1
ATOM 1714 O O . PRO A 1 216 ? -11.817 -8.252 3.321 1.00 76.56 216 PRO A O 1
ATOM 1717 N N . SER A 1 217 ? -10.091 -7.460 4.503 1.00 73.38 217 SER A N 1
ATOM 1718 C CA . SER A 1 217 ? -10.413 -8.216 5.726 1.00 73.38 217 SER A CA 1
ATOM 1719 C C . SER A 1 217 ? -11.454 -7.523 6.613 1.00 73.38 217 SER A C 1
ATOM 1721 O O . SER A 1 217 ? -12.050 -8.170 7.472 1.00 73.38 217 SER A O 1
ATOM 1723 N N . ILE A 1 218 ? -11.636 -6.211 6.427 1.00 71.38 218 ILE A N 1
ATOM 1724 C CA . ILE A 1 218 ? -12.543 -5.368 7.217 1.00 71.38 218 ILE A CA 1
ATOM 1725 C C . ILE A 1 218 ? -13.926 -5.313 6.569 1.00 71.38 218 ILE A C 1
ATOM 1727 O O . ILE A 1 218 ? -14.933 -5.309 7.275 1.00 71.38 218 ILE A O 1
ATOM 1731 N N . VAL A 1 219 ? -13.970 -5.261 5.237 1.00 73.94 219 VAL A N 1
ATOM 1732 C CA . VAL A 1 219 ? -15.214 -5.136 4.477 1.00 73.94 219 VAL A CA 1
ATOM 1733 C C . VAL A 1 219 ? -15.769 -6.512 4.135 1.00 73.94 219 VAL A C 1
ATOM 1735 O O . VAL A 1 219 ? -15.123 -7.287 3.434 1.00 73.94 219 VAL A O 1
ATOM 1738 N N . ASP A 1 220 ? -16.994 -6.784 4.579 1.00 65.94 220 ASP A N 1
ATOM 1739 C CA . ASP A 1 220 ? -17.785 -7.895 4.055 1.00 65.94 220 ASP A CA 1
ATOM 1740 C C . ASP A 1 220 ? -18.455 -7.477 2.734 1.00 65.94 220 ASP A C 1
ATOM 1742 O O . ASP A 1 220 ? -18.935 -6.351 2.589 1.00 65.94 220 ASP A O 1
ATOM 1746 N N . THR A 1 221 ? -18.483 -8.377 1.753 1.00 59.88 221 THR A N 1
ATOM 1747 C CA . THR A 1 221 ? -18.908 -8.094 0.372 1.00 59.88 221 THR A CA 1
ATOM 1748 C C . THR A 1 221 ? -20.396 -7.764 0.221 1.00 59.88 221 THR A C 1
ATOM 1750 O O . THR A 1 221 ? -20.792 -7.250 -0.823 1.00 59.88 221 THR A O 1
ATOM 1753 N N . GLU A 1 222 ? -21.222 -8.044 1.233 1.00 64.12 222 GLU A N 1
ATOM 1754 C CA . GLU A 1 222 ? -22.683 -7.929 1.132 1.00 64.12 222 GLU A CA 1
ATOM 1755 C C . GLU A 1 222 ? -23.253 -6.627 1.723 1.00 64.12 222 GLU A C 1
ATOM 1757 O O . GLU A 1 222 ? -24.235 -6.105 1.194 1.00 64.12 222 GLU A O 1
ATOM 1762 N N . THR A 1 223 ? -22.644 -6.057 2.773 1.00 69.62 223 THR A N 1
ATOM 1763 C CA . THR A 1 223 ? -23.094 -4.785 3.375 1.00 69.62 223 THR A CA 1
ATOM 1764 C C . THR A 1 223 ? -21.943 -4.024 4.031 1.00 69.62 223 THR A C 1
ATOM 1766 O O . THR A 1 223 ? -21.372 -4.501 5.011 1.00 69.62 223 THR A O 1
ATOM 1769 N N . ILE A 1 224 ? -21.658 -2.807 3.560 1.00 74.81 224 ILE A N 1
ATOM 1770 C CA . ILE A 1 224 ? -20.706 -1.895 4.210 1.00 74.81 224 ILE A CA 1
ATOM 1771 C C . ILE A 1 224 ? -21.439 -1.139 5.319 1.00 74.81 224 ILE A C 1
ATOM 1773 O O . ILE A 1 224 ? -22.390 -0.403 5.045 1.00 74.81 224 ILE A O 1
ATOM 1777 N N . LYS A 1 225 ? -21.011 -1.306 6.575 1.00 78.06 225 LYS A N 1
ATOM 1778 C CA . LYS A 1 225 ? -21.550 -0.526 7.696 1.00 78.06 225 LYS A CA 1
ATOM 1779 C C . LYS A 1 225 ? -20.705 0.739 7.883 1.00 78.06 225 LYS A C 1
ATOM 1781 O O . LYS A 1 225 ? -19.501 0.714 7.633 1.00 78.06 225 LYS A O 1
ATOM 1786 N N . PRO A 1 226 ? -21.270 1.831 8.419 1.00 77.88 226 PRO A N 1
ATOM 1787 C CA . PRO A 1 226 ? -20.509 3.061 8.656 1.00 77.88 226 PRO A CA 1
ATOM 1788 C C . PRO A 1 226 ? -19.284 2.862 9.560 1.00 77.88 226 PRO A C 1
ATOM 1790 O O . PRO A 1 226 ? -18.255 3.503 9.401 1.00 77.88 226 PRO A O 1
ATOM 1793 N N . LEU A 1 227 ? -19.350 1.902 10.478 1.00 77.69 227 LEU A N 1
ATOM 1794 C CA . LEU A 1 227 ? -18.213 1.527 11.311 1.00 77.69 227 LEU A CA 1
ATOM 1795 C C . LEU A 1 227 ? -17.056 0.902 10.517 1.00 77.69 227 LEU A C 1
ATOM 1797 O O . LEU A 1 227 ? -15.899 1.121 10.865 1.00 77.69 227 LEU A O 1
ATOM 1801 N N . ASP A 1 228 ? -17.356 0.154 9.454 1.00 79.25 228 ASP A N 1
ATOM 1802 C CA . ASP A 1 228 ? -16.338 -0.438 8.586 1.00 79.25 228 ASP A CA 1
ATOM 1803 C C . ASP A 1 228 ? -15.604 0.670 7.813 1.00 79.25 228 ASP A C 1
ATOM 1805 O O . ASP A 1 228 ? -14.381 0.636 7.721 1.00 79.25 228 ASP A O 1
ATOM 1809 N N . LEU A 1 229 ? -16.318 1.719 7.383 1.00 82.00 229 LEU A N 1
ATOM 1810 C CA . LEU A 1 229 ? -15.719 2.913 6.771 1.00 82.00 229 LEU A CA 1
ATOM 1811 C C . LEU A 1 229 ? -14.817 3.688 7.750 1.00 82.00 229 LEU A C 1
ATOM 1813 O O . LEU A 1 229 ? -13.741 4.137 7.365 1.00 82.00 229 LEU A O 1
ATOM 1817 N N . VAL A 1 230 ? -15.193 3.806 9.032 1.00 82.38 230 VAL A N 1
ATOM 1818 C CA . VAL A 1 230 ? -14.316 4.425 10.051 1.00 82.38 230 VAL A CA 1
ATOM 1819 C C . VAL A 1 230 ? -13.053 3.590 10.278 1.00 82.38 230 VAL A C 1
ATOM 1821 O O . VAL A 1 230 ? -11.960 4.143 10.407 1.00 82.38 230 VAL A O 1
ATOM 1824 N N . LEU A 1 231 ? -13.177 2.260 10.314 1.00 80.62 231 LEU A N 1
ATOM 1825 C CA . LEU A 1 231 ? -12.019 1.374 10.432 1.00 80.62 231 LEU A CA 1
ATOM 1826 C C . LEU A 1 231 ? -11.103 1.497 9.211 1.00 80.62 231 LEU A C 1
ATOM 1828 O O . LEU A 1 231 ? -9.900 1.647 9.394 1.00 80.62 231 LEU A O 1
ATOM 1832 N N . LEU A 1 232 ? -11.650 1.511 7.993 1.00 83.62 232 LEU A N 1
ATOM 1833 C CA . LEU A 1 232 ? -10.887 1.756 6.765 1.00 83.62 232 LEU A CA 1
ATOM 1834 C C . LEU A 1 232 ? -10.169 3.108 6.787 1.00 83.62 232 LEU A C 1
ATOM 1836 O O . LEU A 1 232 ? -8.978 3.175 6.484 1.00 83.62 232 LEU A O 1
ATOM 1840 N N . ALA A 1 233 ? -10.847 4.168 7.229 1.00 85.69 233 ALA A N 1
ATOM 1841 C CA . ALA A 1 233 ? -10.241 5.485 7.363 1.00 85.69 233 ALA A CA 1
ATOM 1842 C C . ALA A 1 233 ? -9.030 5.462 8.315 1.00 85.69 233 ALA A C 1
ATOM 1844 O O . ALA A 1 233 ? -7.971 6.014 8.007 1.00 85.69 233 ALA A O 1
ATOM 1845 N N . LEU A 1 234 ? -9.144 4.762 9.449 1.00 83.75 234 LEU A N 1
ATOM 1846 C CA . LEU A 1 234 ? -8.035 4.572 10.389 1.00 83.75 234 LEU A CA 1
ATOM 1847 C C . LEU A 1 234 ? -6.892 3.737 9.792 1.00 83.75 234 LEU A C 1
ATOM 1849 O O . LEU A 1 234 ? -5.729 4.070 10.023 1.00 83.75 234 LEU A O 1
ATOM 1853 N N . VAL A 1 235 ? -7.197 2.697 9.003 1.00 83.75 235 VAL A N 1
ATOM 1854 C CA . VAL A 1 235 ? -6.190 1.898 8.279 1.00 83.75 235 VAL A CA 1
ATOM 1855 C C . VAL A 1 235 ? -5.383 2.788 7.336 1.00 83.75 235 VAL A C 1
ATOM 1857 O O . VAL A 1 235 ? -4.151 2.786 7.383 1.00 83.75 235 VAL A O 1
ATOM 1860 N N . TYR A 1 236 ? -6.071 3.554 6.484 1.00 86.12 236 TYR A N 1
ATOM 1861 C CA . TYR A 1 236 ? -5.428 4.402 5.485 1.00 86.12 236 TYR A CA 1
ATOM 1862 C C . TYR A 1 236 ? -4.654 5.547 6.135 1.00 86.12 236 TYR A C 1
ATOM 1864 O O . TYR A 1 236 ? -3.522 5.811 5.738 1.00 86.12 236 TYR A O 1
ATOM 1872 N N . ALA A 1 237 ? -5.179 6.157 7.200 1.00 85.06 237 ALA A N 1
ATOM 1873 C CA . ALA A 1 237 ? -4.426 7.126 7.991 1.00 85.06 237 ALA A CA 1
ATOM 1874 C C . ALA A 1 237 ? -3.173 6.498 8.627 1.00 85.06 237 ALA A C 1
ATOM 1876 O O . ALA A 1 237 ? -2.100 7.098 8.605 1.00 85.06 237 ALA A O 1
ATOM 1877 N N . GLY A 1 238 ? -3.269 5.266 9.135 1.00 80.88 238 GLY A N 1
ATOM 1878 C CA . GLY A 1 238 ? -2.116 4.497 9.599 1.00 80.88 238 GLY A CA 1
ATOM 1879 C C . GLY A 1 238 ? -1.063 4.312 8.504 1.00 80.88 238 GLY A C 1
ATOM 1880 O O . GLY A 1 238 ? 0.116 4.545 8.753 1.00 80.88 238 GLY A O 1
ATOM 1881 N N . ALA A 1 239 ? -1.474 3.970 7.281 1.00 82.00 239 ALA A N 1
ATOM 1882 C CA . ALA A 1 239 ? -0.567 3.824 6.144 1.00 82.00 239 ALA A CA 1
ATOM 1883 C C . ALA A 1 239 ? 0.136 5.140 5.768 1.00 82.00 239 ALA A C 1
ATOM 1885 O O . ALA A 1 239 ? 1.357 5.140 5.599 1.00 82.00 239 ALA A O 1
ATOM 1886 N N . LEU A 1 240 ? -0.601 6.259 5.714 1.00 81.31 240 LEU A N 1
ATOM 1887 C CA . LEU A 1 240 ? -0.030 7.596 5.494 1.00 81.31 240 LEU A CA 1
ATOM 1888 C C . LEU A 1 240 ? 1.029 7.926 6.551 1.00 81.31 240 LEU A C 1
ATOM 1890 O O . LEU A 1 240 ? 2.107 8.413 6.227 1.00 81.31 240 LEU A O 1
ATOM 1894 N N . MET A 1 241 ? 0.746 7.611 7.814 1.00 79.12 241 MET A N 1
ATOM 1895 C CA . MET A 1 241 ? 1.663 7.833 8.929 1.00 79.12 241 MET A CA 1
ATOM 1896 C C . MET A 1 241 ? 2.962 7.040 8.802 1.00 79.12 241 MET A C 1
ATOM 1898 O O . MET A 1 241 ? 4.041 7.588 9.031 1.00 79.12 241 MET A O 1
ATOM 1902 N N . VAL A 1 242 ? 2.870 5.761 8.427 1.00 76.56 242 VAL A N 1
ATOM 1903 C CA . VAL A 1 242 ? 4.061 4.938 8.182 1.00 76.56 242 VAL A CA 1
ATOM 1904 C C . VAL A 1 242 ? 4.865 5.515 7.019 1.00 76.56 242 VAL A C 1
ATOM 1906 O O . VAL A 1 242 ? 6.084 5.618 7.109 1.00 76.56 242 VAL A O 1
ATOM 1909 N N . GLU A 1 243 ? 4.202 5.955 5.953 1.00 77.50 243 GLU A N 1
ATOM 1910 C CA . GLU A 1 243 ? 4.867 6.529 4.784 1.00 77.50 243 GLU A CA 1
ATOM 1911 C C . GLU A 1 243 ? 5.566 7.866 5.092 1.00 77.50 243 GLU A C 1
ATOM 1913 O O . GLU A 1 243 ? 6.695 8.078 4.649 1.00 77.50 243 GLU A O 1
ATOM 1918 N N . LEU A 1 244 ? 4.962 8.723 5.926 1.00 76.06 244 LEU A N 1
ATOM 1919 C CA . LEU A 1 244 ? 5.575 9.968 6.422 1.00 76.06 244 LEU A CA 1
ATOM 1920 C C . LEU A 1 244 ? 6.813 9.722 7.288 1.00 76.06 244 LEU A C 1
ATOM 1922 O O . LEU A 1 244 ? 7.662 10.602 7.417 1.00 76.06 244 LEU A O 1
ATOM 1926 N N . SER A 1 245 ? 6.914 8.537 7.888 1.00 71.62 245 SER A N 1
ATOM 1927 C CA . SER A 1 245 ? 8.058 8.143 8.707 1.00 71.62 245 SER A CA 1
ATOM 1928 C C . SER A 1 245 ? 9.256 7.647 7.882 1.00 71.62 245 SER A C 1
ATOM 1930 O O . SER A 1 245 ? 10.348 7.483 8.426 1.00 71.62 245 SER A O 1
ATOM 1932 N N . LEU A 1 246 ? 9.090 7.442 6.567 1.00 70.25 246 LEU A N 1
ATOM 1933 C CA . LEU A 1 246 ? 10.160 6.956 5.697 1.00 70.25 246 LEU A CA 1
ATOM 1934 C C . LEU A 1 246 ? 11.177 8.072 5.387 1.00 70.25 246 LEU A C 1
ATOM 1936 O O . LEU A 1 246 ? 10.796 9.101 4.831 1.00 70.25 246 LEU A O 1
ATOM 1940 N N . PRO A 1 247 ? 12.484 7.861 5.637 1.00 57.00 247 PRO A N 1
ATOM 1941 C CA . PRO A 1 247 ? 13.507 8.914 5.592 1.00 57.00 247 PRO A CA 1
ATOM 1942 C C . PRO A 1 247 ? 13.762 9.549 4.211 1.00 57.00 247 PRO A C 1
ATOM 1944 O O . PRO A 1 247 ? 14.439 10.568 4.138 1.00 57.00 247 PRO A O 1
ATOM 1947 N N . GLU A 1 248 ? 13.254 8.977 3.114 1.00 57.94 248 GLU A N 1
ATOM 1948 C CA . GLU A 1 248 ? 13.543 9.432 1.737 1.00 57.94 248 GLU A CA 1
ATOM 1949 C C . GLU A 1 248 ? 12.321 9.987 0.993 1.00 57.94 248 GLU A C 1
ATOM 1951 O O . GLU A 1 248 ? 12.355 10.147 -0.231 1.00 57.94 248 GLU A O 1
ATOM 1956 N N . GLY A 1 249 ? 11.248 10.284 1.729 1.00 56.56 249 GLY A N 1
ATOM 1957 C CA . GLY A 1 249 ? 9.992 10.778 1.184 1.00 56.56 249 GLY A CA 1
ATOM 1958 C C . GLY A 1 249 ? 9.274 9.705 0.386 1.00 56.56 249 GLY A C 1
ATOM 1959 O O . GLY A 1 249 ? 9.654 9.397 -0.746 1.00 56.56 249 GLY A O 1
ATOM 1960 N N . GLY A 1 250 ? 8.264 9.104 1.013 1.00 57.47 250 GLY A N 1
ATOM 1961 C CA . GLY A 1 250 ? 7.549 7.934 0.525 1.00 57.47 250 GLY A CA 1
ATOM 1962 C C . GLY A 1 250 ? 6.827 8.135 -0.805 1.00 57.47 250 GLY A C 1
ATOM 1963 O O . GLY A 1 250 ? 5.618 8.242 -0.850 1.00 57.47 250 GLY A O 1
ATOM 1964 N N . ASP A 1 251 ? 7.541 8.081 -1.926 1.00 63.31 251 ASP A N 1
ATOM 1965 C CA . ASP A 1 251 ? 6.924 7.884 -3.242 1.00 63.31 251 ASP A CA 1
ATOM 1966 C C . ASP A 1 251 ? 6.700 6.387 -3.483 1.00 63.31 251 ASP A C 1
ATOM 1968 O O . ASP A 1 251 ? 7.218 5.789 -4.422 1.00 63.31 251 ASP A O 1
ATOM 1972 N N . LEU A 1 252 ? 5.970 5.741 -2.572 1.00 66.12 252 LEU A N 1
ATOM 1973 C CA . LEU A 1 252 ? 5.531 4.360 -2.759 1.00 66.12 252 LEU A CA 1
ATOM 1974 C C . LEU A 1 252 ? 4.278 4.290 -3.633 1.00 66.12 252 LEU A C 1
ATOM 1976 O O . LEU A 1 252 ? 3.821 3.193 -3.930 1.00 66.12 252 LEU A O 1
ATOM 1980 N N . CYS A 1 253 ? 3.668 5.422 -4.000 1.00 70.25 253 CYS A N 1
ATOM 1981 C CA . CYS A 1 253 ? 2.298 5.516 -4.527 1.00 70.25 253 CYS A CA 1
ATOM 1982 C C . CYS A 1 253 ? 1.206 4.953 -3.588 1.00 70.25 253 CYS A C 1
ATOM 1984 O O . CYS A 1 253 ? 0.020 5.078 -3.895 1.00 70.25 253 CYS A O 1
ATOM 1986 N N . LEU A 1 254 ? 1.582 4.322 -2.469 1.00 75.06 254 LEU A N 1
ATOM 1987 C CA . LEU A 1 254 ? 0.676 3.713 -1.497 1.00 75.06 254 LEU A CA 1
ATOM 1988 C C . LEU A 1 254 ? 0.025 4.774 -0.607 1.00 75.06 254 LEU A C 1
ATOM 1990 O O . LEU A 1 254 ? -1.157 4.643 -0.298 1.00 75.06 254 LEU A O 1
ATOM 1994 N N . GLY A 1 255 ? 0.732 5.849 -0.260 1.00 76.25 255 GLY A N 1
ATOM 1995 C CA . GLY A 1 255 ? 0.149 6.978 0.451 1.00 76.25 255 GLY A CA 1
ATOM 1996 C C . GLY A 1 255 ? -0.793 7.788 -0.429 1.00 76.25 255 GLY A C 1
ATOM 1997 O O . GLY A 1 255 ? -1.899 8.074 0.002 1.00 76.25 255 GLY A O 1
ATOM 1998 N N . GLU A 1 256 ? -0.463 8.034 -1.700 1.00 76.81 256 GLU A N 1
ATOM 1999 C CA . GLU A 1 256 ? -1.414 8.659 -2.639 1.00 76.81 256 GLU A CA 1
ATOM 2000 C C . GLU A 1 256 ? -2.691 7.822 -2.807 1.00 76.81 256 GLU A C 1
ATOM 2002 O O . GLU A 1 256 ? -3.808 8.341 -2.843 1.00 76.81 256 GLU A O 1
ATOM 2007 N N . LEU A 1 257 ? -2.532 6.499 -2.868 1.00 77.44 257 LEU A N 1
ATOM 2008 C CA . LEU A 1 257 ? -3.655 5.573 -2.830 1.00 77.44 257 LEU A CA 1
ATOM 2009 C C . LEU A 1 257 ? -4.478 5.731 -1.552 1.00 77.44 257 LEU A C 1
ATOM 2011 O O . LEU A 1 257 ? -5.690 5.884 -1.651 1.00 77.44 257 LEU A O 1
ATOM 2015 N N . SER A 1 258 ? -3.813 5.727 -0.396 1.00 81.94 258 SER A N 1
ATOM 2016 C CA . SER A 1 258 ? -4.441 5.827 0.926 1.00 81.94 258 SER A CA 1
ATOM 2017 C C . SER A 1 258 ? -5.173 7.148 1.118 1.00 81.94 258 SER A C 1
ATOM 2019 O O . SER A 1 258 ? -6.275 7.160 1.648 1.00 81.94 258 SER A O 1
ATOM 2021 N N . LEU A 1 259 ? -4.589 8.257 0.667 1.00 81.94 259 LEU A N 1
ATOM 2022 C CA . LEU A 1 259 ? -5.186 9.584 0.743 1.00 81.94 259 LEU A CA 1
ATOM 2023 C C . LEU A 1 259 ? -6.471 9.638 -0.088 1.00 81.94 259 LEU A C 1
ATOM 2025 O O . LEU A 1 259 ? -7.517 10.048 0.406 1.00 81.94 259 LEU A O 1
ATOM 2029 N N . ARG A 1 260 ? -6.423 9.169 -1.339 1.00 81.50 260 ARG A N 1
ATOM 2030 C CA . ARG A 1 260 ? -7.599 9.167 -2.220 1.00 81.50 260 ARG A CA 1
ATOM 2031 C C . ARG A 1 260 ? -8.714 8.259 -1.712 1.00 81.50 260 ARG A C 1
ATOM 2033 O O . ARG A 1 260 ? -9.878 8.643 -1.805 1.00 81.50 260 ARG A O 1
ATOM 2040 N N . THR A 1 261 ? -8.380 7.067 -1.216 1.00 82.00 261 THR A N 1
ATOM 2041 C CA . THR A 1 261 ? -9.383 6.152 -0.651 1.00 82.00 261 THR A CA 1
ATOM 2042 C C . THR A 1 261 ? -9.969 6.718 0.631 1.00 82.00 261 THR A C 1
ATOM 2044 O O . THR A 1 261 ? -11.185 6.743 0.762 1.00 82.00 261 THR A O 1
ATOM 2047 N N . LEU A 1 262 ? -9.136 7.278 1.511 1.00 83.00 262 LEU A N 1
ATOM 2048 C CA . LEU A 1 262 ? -9.578 7.933 2.739 1.00 83.00 262 LEU A CA 1
ATOM 2049 C C . LEU A 1 262 ? -10.584 9.056 2.458 1.00 83.00 262 LEU A C 1
ATOM 2051 O O . LEU A 1 262 ? -11.662 9.067 3.046 1.00 83.00 262 LEU A O 1
ATOM 2055 N N . LEU A 1 263 ? -10.269 9.960 1.527 1.00 81.75 263 LEU A N 1
ATOM 2056 C CA . LEU A 1 263 ? -11.171 11.054 1.151 1.00 81.75 263 LEU A CA 1
ATOM 2057 C C . LEU A 1 263 ? -12.490 10.532 0.556 1.00 81.75 263 LEU A C 1
ATOM 2059 O O . LEU A 1 263 ? -13.556 11.070 0.844 1.00 81.75 263 LEU A O 1
ATOM 2063 N N . SER A 1 264 ? -12.439 9.467 -0.250 1.00 82.06 264 SER A N 1
ATOM 2064 C CA . SER A 1 264 ? -13.641 8.825 -0.798 1.00 82.06 264 SER A CA 1
ATOM 2065 C C . SER A 1 264 ? -14.517 8.206 0.297 1.00 82.06 264 SER A C 1
ATOM 2067 O O . SER A 1 264 ? -15.732 8.402 0.292 1.00 82.06 264 SER A O 1
ATOM 2069 N N . ASP A 1 265 ? -13.919 7.478 1.240 1.00 79.31 265 ASP A N 1
ATOM 2070 C CA . ASP A 1 265 ? -14.640 6.806 2.327 1.00 79.31 265 ASP A CA 1
ATOM 2071 C C . ASP A 1 265 ? -15.290 7.823 3.277 1.00 79.31 265 ASP A C 1
ATOM 2073 O O . ASP A 1 265 ? -16.410 7.618 3.747 1.00 79.31 265 ASP A O 1
ATOM 2077 N N . GLN A 1 266 ? -14.633 8.962 3.516 1.00 77.94 266 GLN A N 1
ATOM 2078 C CA . GLN A 1 266 ? -15.191 10.061 4.306 1.00 77.94 266 GLN A CA 1
ATOM 2079 C C . GLN A 1 266 ? -16.409 10.717 3.648 1.00 77.94 266 GLN A C 1
ATOM 2081 O O . GLN A 1 266 ? -17.367 11.060 4.343 1.00 77.94 266 GLN A O 1
ATOM 2086 N N . ILE A 1 267 ? -16.410 10.858 2.318 1.00 77.81 267 ILE A N 1
ATOM 2087 C CA . ILE A 1 267 ? -17.583 11.344 1.577 1.00 77.81 267 ILE A CA 1
ATOM 2088 C C . ILE A 1 267 ? -18.749 10.364 1.749 1.00 77.81 267 ILE A C 1
ATOM 2090 O O . ILE A 1 267 ? -19.847 10.779 2.115 1.00 77.81 267 ILE A O 1
ATOM 2094 N N . GLN A 1 268 ? -18.504 9.062 1.573 1.00 80.12 268 GLN A N 1
ATOM 2095 C CA . GLN A 1 268 ? -19.538 8.035 1.755 1.00 80.12 268 GLN A CA 1
ATOM 2096 C C . GLN A 1 268 ? -20.079 8.001 3.190 1.00 80.12 268 GLN A C 1
ATOM 2098 O O . GLN A 1 268 ? -21.280 7.836 3.3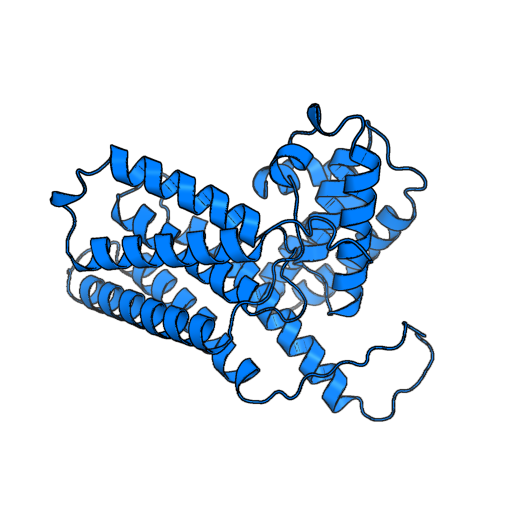99 1.00 80.12 268 GLN A O 1
ATOM 2103 N N . LEU A 1 269 ? -19.216 8.197 4.190 1.00 78.56 269 LEU A N 1
ATOM 2104 C CA . LEU A 1 269 ? -19.617 8.324 5.592 1.00 78.56 269 LEU A CA 1
ATOM 2105 C C . LEU A 1 269 ? -20.555 9.508 5.827 1.00 78.56 269 LEU A C 1
ATOM 2107 O O . LEU A 1 269 ? -21.576 9.348 6.495 1.00 78.56 269 LEU A O 1
ATOM 2111 N N . ALA A 1 270 ? -20.215 10.674 5.277 1.00 74.19 270 ALA A N 1
ATOM 2112 C CA . ALA A 1 270 ? -21.017 11.887 5.408 1.00 74.19 270 ALA A CA 1
ATOM 2113 C C . ALA A 1 270 ? -22.397 11.756 4.740 1.00 74.19 270 ALA A C 1
ATOM 2115 O O . ALA A 1 270 ? -23.362 12.363 5.201 1.00 74.19 270 ALA A O 1
ATOM 2116 N N . GLU A 1 271 ? -22.498 10.963 3.670 1.00 79.25 271 GLU A N 1
ATOM 2117 C CA . GLU A 1 271 ? -23.768 10.634 3.014 1.00 79.25 271 GLU A CA 1
ATOM 2118 C C . GLU A 1 271 ? -24.586 9.599 3.803 1.00 79.25 271 GLU A C 1
ATOM 2120 O O . GLU A 1 271 ? -25.815 9.670 3.826 1.00 79.25 271 GLU A O 1
ATOM 2125 N N . ALA A 1 272 ? -23.920 8.642 4.456 1.00 73.94 272 ALA A N 1
ATOM 2126 C CA . ALA A 1 272 ? -24.568 7.538 5.160 1.00 73.94 272 ALA A CA 1
ATOM 2127 C C . ALA A 1 272 ? -25.067 7.898 6.570 1.00 73.94 272 ALA A C 1
ATOM 2129 O O . ALA A 1 272 ? -26.036 7.298 7.038 1.00 73.94 272 ALA A O 1
ATOM 2130 N N . ILE A 1 273 ? -24.412 8.834 7.269 1.00 74.88 273 ILE A N 1
ATOM 2131 C CA . ILE A 1 273 ? -24.788 9.257 8.625 1.00 74.88 273 ILE A CA 1
ATOM 2132 C C . ILE A 1 273 ? -24.658 10.779 8.770 1.00 74.88 273 ILE A C 1
ATOM 2134 O O . ILE A 1 273 ? -23.632 11.368 8.436 1.00 74.88 273 ILE A O 1
ATOM 2138 N N . SER A 1 274 ? -25.662 11.419 9.382 1.00 70.75 274 SER A N 1
ATOM 2139 C CA . SER A 1 274 ? -25.526 12.796 9.865 1.00 70.75 274 SER A CA 1
ATOM 2140 C C . SER A 1 274 ? -24.446 12.864 10.948 1.00 70.75 274 SER A C 1
ATOM 2142 O O . SER A 1 274 ? -24.579 12.235 11.993 1.00 70.75 274 SER A O 1
ATOM 2144 N N . TRP A 1 275 ? -23.393 13.659 10.740 1.00 61.44 275 TRP A N 1
ATOM 2145 C CA . TRP A 1 275 ? -22.236 13.803 11.643 1.00 61.44 275 TRP A CA 1
ATOM 2146 C C . TRP A 1 275 ? -22.571 13.937 13.141 1.00 61.44 275 TRP A C 1
ATOM 2148 O O . TRP A 1 275 ? -21.793 13.505 13.993 1.00 61.44 275 TRP A O 1
ATOM 2158 N N . GLN A 1 276 ? -23.730 14.515 13.468 1.00 62.03 276 GLN A N 1
ATOM 2159 C CA . GLN A 1 276 ? -24.209 14.715 14.841 1.00 62.03 276 GLN A CA 1
ATOM 2160 C C . GLN A 1 276 ? -24.697 13.431 15.532 1.00 62.03 276 GLN A C 1
ATOM 2162 O O . GLN A 1 276 ? -24.792 13.405 16.755 1.00 62.03 276 GLN A O 1
ATOM 2167 N N . GLU A 1 277 ? -24.992 12.377 14.773 1.00 69.50 277 GLU A N 1
ATOM 2168 C CA . GLU A 1 277 ? -25.511 11.098 15.274 1.00 69.50 277 GLU A CA 1
ATOM 2169 C C . GLU A 1 277 ? -24.402 10.075 15.567 1.00 69.50 277 GLU A C 1
ATOM 2171 O O . GLU A 1 277 ? -24.659 9.027 16.160 1.00 69.50 277 GLU A O 1
ATOM 2176 N N . LEU A 1 278 ? -23.158 10.371 15.176 1.00 73.38 278 LEU A N 1
ATOM 2177 C CA . LEU A 1 278 ? -22.003 9.522 15.459 1.00 73.38 278 LEU A CA 1
ATOM 2178 C C . LEU A 1 278 ? -21.581 9.614 16.931 1.00 73.38 278 LEU A C 1
ATOM 2180 O O . LEU A 1 278 ? -21.523 10.687 17.526 1.00 73.38 278 LEU A O 1
ATOM 2184 N N . ASP A 1 279 ? -21.217 8.466 17.498 1.00 80.19 279 ASP A N 1
ATOM 2185 C CA . ASP A 1 279 ? -20.633 8.373 18.835 1.00 80.19 279 ASP A CA 1
ATOM 2186 C C . ASP A 1 279 ? -19.320 9.190 18.933 1.00 80.19 279 ASP A C 1
ATOM 2188 O O . ASP A 1 279 ? -18.532 9.201 17.978 1.00 80.19 279 ASP A O 1
ATOM 2192 N N . PRO A 1 280 ? -19.032 9.838 20.081 1.00 82.62 280 PRO A N 1
ATOM 2193 C CA . PRO A 1 280 ? -17.832 10.657 20.263 1.00 82.62 280 PRO A CA 1
ATOM 2194 C C . PRO A 1 280 ? -16.508 9.957 19.928 1.00 82.62 280 PRO A C 1
ATOM 2196 O O . PRO A 1 280 ? -15.574 10.610 19.461 1.00 82.62 280 PRO A O 1
ATOM 2199 N N . THR A 1 281 ? -16.393 8.639 20.131 1.00 78.56 281 THR A N 1
ATOM 2200 C CA . THR A 1 281 ? -15.172 7.898 19.773 1.00 78.56 281 THR A CA 1
ATOM 2201 C C . THR A 1 281 ? -14.986 7.838 18.259 1.00 78.56 281 THR A C 1
ATOM 2203 O O . THR A 1 281 ? -13.870 8.017 17.774 1.00 78.56 281 THR A O 1
ATOM 2206 N N . LEU A 1 282 ? -16.071 7.651 17.504 1.00 81.25 282 LEU A N 1
ATOM 2207 C CA . LEU A 1 282 ? -16.039 7.635 16.040 1.00 81.25 282 LEU A CA 1
ATOM 2208 C C . LEU A 1 282 ? -15.776 9.033 15.472 1.00 81.25 282 LEU A C 1
ATOM 2210 O O . LEU A 1 282 ? -14.972 9.175 14.556 1.00 81.25 282 LEU A O 1
ATOM 2214 N N . GLN A 1 283 ? -16.360 10.077 16.066 1.00 82.62 283 GLN A N 1
ATOM 2215 C CA . GLN A 1 283 ? -16.054 11.465 15.698 1.00 82.62 283 GLN A CA 1
ATOM 2216 C C . GLN A 1 283 ? -14.572 11.801 15.928 1.00 82.62 283 GLN A C 1
ATOM 2218 O O . GLN A 1 283 ? -13.919 12.386 15.062 1.00 82.62 283 GLN A O 1
ATOM 2223 N N . ASN A 1 284 ? -14.012 11.383 17.068 1.00 84.75 284 ASN A N 1
ATOM 2224 C CA . ASN A 1 284 ? -12.590 11.556 17.368 1.00 84.75 284 ASN A CA 1
ATOM 2225 C C . ASN A 1 284 ? -11.691 10.788 16.391 1.00 84.75 284 ASN A C 1
ATOM 2227 O O . ASN A 1 284 ? -10.650 11.310 15.989 1.00 84.75 284 ASN A O 1
ATOM 2231 N N . ALA A 1 285 ? -12.085 9.569 16.006 1.00 84.00 285 ALA A N 1
ATOM 2232 C CA . ALA A 1 285 ? -11.373 8.776 15.011 1.00 84.00 285 ALA A CA 1
ATOM 2233 C C . ALA A 1 285 ? -11.314 9.506 13.665 1.00 84.00 285 ALA A C 1
ATOM 2235 O O . ALA A 1 285 ? -10.227 9.696 13.125 1.00 84.00 285 ALA A O 1
ATOM 2236 N N . ILE A 1 286 ? -12.453 9.992 13.168 1.00 84.62 286 ILE A N 1
ATOM 2237 C CA . ILE A 1 286 ? -12.522 10.673 11.872 1.00 84.62 286 ILE A CA 1
ATOM 2238 C C . ILE A 1 286 ? -11.715 11.980 11.889 1.00 84.62 286 ILE A C 1
ATOM 2240 O O . ILE A 1 286 ? -10.859 12.180 11.030 1.00 84.62 286 ILE A O 1
ATOM 2244 N N . CYS A 1 287 ? -11.868 12.808 12.927 1.00 87.00 287 CYS A N 1
ATOM 2245 C CA . CYS A 1 287 ? -11.088 14.042 13.078 1.00 87.00 287 CYS A CA 1
ATOM 2246 C C . CYS A 1 287 ? -9.569 13.778 13.108 1.00 87.00 287 CYS A C 1
ATOM 2248 O O . CYS A 1 287 ? -8.771 14.555 12.579 1.00 87.00 287 CYS A O 1
ATOM 2250 N N . LEU A 1 288 ? -9.136 12.661 13.704 1.00 85.62 288 LEU A N 1
ATOM 2251 C CA . LEU A 1 288 ? -7.734 12.253 13.656 1.00 85.62 288 LEU A CA 1
ATOM 2252 C C . LEU A 1 288 ? -7.298 11.889 12.229 1.00 85.62 288 LEU A C 1
ATOM 2254 O O . LEU A 1 288 ? -6.215 12.307 11.819 1.00 85.62 288 LEU A O 1
ATOM 2258 N N . THR A 1 289 ? -8.127 11.158 11.478 1.00 88.19 289 THR A N 1
ATOM 2259 C CA . THR A 1 289 ? -7.832 10.810 10.078 1.00 88.19 289 THR A CA 1
ATOM 2260 C C . THR A 1 289 ? -7.730 12.047 9.182 1.00 88.19 289 THR A C 1
ATOM 2262 O O . THR A 1 289 ? -6.776 12.135 8.413 1.00 88.19 289 THR A O 1
ATOM 2265 N N . ASP A 1 290 ? -8.594 13.054 9.371 1.00 88.25 290 ASP A N 1
ATOM 2266 C CA . ASP A 1 290 ? -8.538 14.336 8.647 1.00 88.25 290 ASP A CA 1
ATOM 2267 C C . ASP A 1 290 ? -7.217 15.066 8.878 1.00 88.25 290 ASP A C 1
ATOM 2269 O O . ASP A 1 290 ? -6.571 15.549 7.948 1.00 88.25 290 ASP A O 1
ATOM 2273 N N . ARG A 1 291 ? -6.775 15.130 10.139 1.00 87.62 291 ARG A N 1
ATOM 2274 C CA . ARG A 1 291 ? -5.520 15.806 10.494 1.00 87.62 291 ARG A CA 1
ATOM 2275 C C . ARG A 1 291 ? -4.306 15.107 9.892 1.00 87.62 291 ARG A C 1
ATOM 2277 O O . ARG A 1 291 ? -3.361 15.785 9.490 1.00 87.62 291 ARG A O 1
ATOM 2284 N N . ILE A 1 292 ? -4.320 13.777 9.844 1.00 85.44 292 ILE A N 1
ATOM 2285 C CA . ILE A 1 292 ? -3.252 12.986 9.226 1.00 85.44 292 ILE A CA 1
ATOM 2286 C C . ILE A 1 292 ? -3.245 13.200 7.708 1.00 85.44 292 ILE A C 1
ATOM 2288 O O . ILE A 1 292 ? -2.180 13.458 7.150 1.00 85.44 292 ILE A O 1
ATOM 2292 N N . ALA A 1 293 ? -4.413 13.164 7.060 1.00 87.12 293 ALA A N 1
ATOM 2293 C CA . ALA A 1 293 ? -4.559 13.425 5.629 1.00 87.12 293 ALA A CA 1
ATOM 2294 C C . ALA A 1 293 ? -4.037 14.817 5.250 1.00 87.12 293 ALA A C 1
ATOM 2296 O O . ALA A 1 293 ? -3.159 14.932 4.399 1.00 87.12 293 ALA A O 1
ATOM 2297 N N . ALA A 1 294 ? -4.483 15.857 5.960 1.00 86.31 294 ALA A N 1
ATOM 2298 C CA . ALA A 1 294 ? -4.042 17.231 5.732 1.00 86.31 294 ALA A CA 1
ATOM 2299 C C . ALA A 1 294 ? -2.528 17.402 5.943 1.00 86.31 294 ALA A C 1
ATOM 2301 O O . ALA A 1 294 ? -1.865 18.108 5.187 1.00 86.31 294 ALA A O 1
ATOM 2302 N N . THR A 1 295 ? -1.956 16.730 6.949 1.00 84.56 295 THR A N 1
ATOM 2303 C CA . THR A 1 295 ? -0.501 16.747 7.176 1.00 84.56 295 THR A CA 1
ATOM 2304 C C . THR A 1 295 ? 0.245 16.079 6.024 1.00 84.56 295 THR A C 1
ATOM 2306 O O . THR A 1 295 ? 1.272 16.589 5.583 1.00 84.56 295 THR A O 1
ATOM 2309 N N . TYR A 1 296 ? -0.261 14.948 5.528 1.00 81.75 296 TYR A N 1
ATOM 2310 C CA . TYR A 1 296 ? 0.325 14.255 4.384 1.00 81.75 296 TYR A CA 1
ATOM 2311 C C . TYR A 1 296 ? 0.252 15.109 3.109 1.00 81.75 296 TYR A C 1
ATOM 2313 O O . TYR A 1 296 ? 1.233 15.198 2.377 1.00 81.75 296 TYR A O 1
ATOM 2321 N N . GLU A 1 297 ? -0.871 15.788 2.866 1.00 81.56 297 GLU A N 1
ATOM 2322 C CA . GLU A 1 297 ? -1.026 16.718 1.740 1.00 81.56 297 GLU A CA 1
ATOM 2323 C C . GLU A 1 297 ? -0.049 17.895 1.817 1.00 81.56 297 GLU A C 1
ATOM 2325 O O . GLU A 1 297 ? 0.624 18.194 0.834 1.00 81.56 297 GLU A O 1
ATOM 2330 N N . GLN A 1 298 ? 0.099 18.516 2.990 1.00 79.88 298 GLN A N 1
ATOM 2331 C CA . GLN A 1 298 ? 1.074 19.594 3.211 1.00 79.88 298 GLN A CA 1
ATOM 2332 C C . GLN A 1 298 ? 2.517 19.114 3.026 1.00 79.88 298 GLN A C 1
ATOM 2334 O O . GLN A 1 298 ? 3.357 19.821 2.475 1.00 79.88 298 GLN A O 1
ATOM 2339 N N . ALA A 1 299 ? 2.817 17.889 3.454 1.00 74.50 299 ALA A N 1
ATOM 2340 C CA . ALA A 1 299 ? 4.126 17.281 3.254 1.00 74.50 299 ALA A CA 1
ATOM 2341 C C . ALA A 1 299 ? 4.445 17.006 1.772 1.00 74.50 299 ALA A C 1
ATOM 2343 O O . ALA A 1 299 ? 5.613 16.818 1.432 1.00 74.50 299 ALA A O 1
ATOM 2344 N N . ARG A 1 300 ? 3.437 16.984 0.892 1.00 72.31 300 ARG A N 1
ATOM 2345 C CA . ARG A 1 300 ? 3.556 16.644 -0.533 1.00 72.31 300 ARG A CA 1
ATOM 2346 C C . ARG A 1 300 ? 3.822 17.851 -1.447 1.00 72.31 300 ARG A C 1
ATOM 2348 O O . ARG A 1 300 ? 3.924 17.657 -2.658 1.00 72.31 300 ARG A O 1
ATOM 2355 N N . GLU A 1 301 ? 3.933 19.074 -0.920 1.00 57.59 301 GLU A N 1
ATOM 2356 C CA . GLU A 1 301 ? 4.061 20.284 -1.749 1.00 57.59 301 GLU A CA 1
ATOM 2357 C C . GLU A 1 301 ? 5.140 20.169 -2.851 1.00 57.59 301 GLU A C 1
ATOM 2359 O O . GLU A 1 301 ? 6.247 19.671 -2.604 1.00 57.59 301 GLU A O 1
ATOM 2364 N N . PRO A 1 302 ? 4.840 20.633 -4.082 1.00 46.91 302 PRO A N 1
ATOM 2365 C CA . PRO A 1 302 ? 5.818 20.671 -5.155 1.00 46.91 302 PRO A CA 1
ATOM 2366 C C . PRO A 1 302 ? 6.944 21.624 -4.758 1.00 46.91 302 PRO A C 1
ATOM 2368 O O . PRO A 1 302 ? 6.704 22.699 -4.215 1.00 46.91 302 PRO A O 1
ATOM 2371 N N . VAL A 1 303 ? 8.188 21.250 -5.053 1.00 39.78 303 VAL A N 1
ATOM 2372 C CA . VAL A 1 303 ? 9.297 22.206 -5.039 1.00 39.78 303 VAL A CA 1
ATOM 2373 C C . VAL A 1 303 ? 9.018 23.215 -6.155 1.00 39.78 303 VAL A C 1
ATOM 2375 O O . VAL A 1 303 ? 9.445 23.026 -7.291 1.00 39.78 303 VAL A O 1
ATOM 2378 N N . GLU A 1 304 ? 8.254 24.268 -5.866 1.00 33.84 304 GLU A N 1
ATOM 2379 C CA . GLU A 1 304 ? 8.384 25.499 -6.629 1.00 33.84 304 GLU A CA 1
ATOM 2380 C C . GLU A 1 304 ? 9.807 25.992 -6.403 1.00 33.84 304 GLU A C 1
ATOM 2382 O O . GLU A 1 304 ? 10.290 26.057 -5.270 1.00 33.84 304 GLU A O 1
ATOM 2387 N N . ASN A 1 305 ? 10.495 26.230 -7.518 1.00 36.50 305 ASN A N 1
ATOM 2388 C CA . ASN A 1 305 ? 11.854 26.731 -7.583 1.00 36.50 305 ASN A CA 1
ATOM 2389 C C . ASN A 1 305 ? 12.066 27.814 -6.521 1.00 36.50 305 ASN A C 1
ATOM 2391 O O . ASN A 1 305 ? 11.630 28.950 -6.693 1.00 36.50 305 ASN A O 1
ATOM 2395 N N . SER A 1 306 ? 12.785 27.479 -5.447 1.00 29.83 306 SER A N 1
ATOM 2396 C CA . SER A 1 306 ? 13.510 28.490 -4.698 1.00 29.83 306 SER A CA 1
ATOM 2397 C C . SER A 1 306 ? 14.545 29.034 -5.670 1.00 29.83 306 SER A C 1
ATOM 2399 O O . SER A 1 306 ? 15.561 28.386 -5.937 1.00 29.83 306 SER A O 1
ATOM 2401 N N . GLU A 1 307 ? 14.187 30.159 -6.280 1.00 29.72 307 GLU A N 1
ATOM 2402 C CA . GLU A 1 307 ? 15.035 30.976 -7.123 1.00 29.72 307 GLU A CA 1
ATOM 2403 C C . GLU A 1 307 ? 16.433 31.035 -6.513 1.00 29.72 307 GLU A C 1
ATOM 2405 O O . GLU A 1 307 ? 16.631 31.446 -5.368 1.00 29.72 307 GLU A O 1
ATOM 2410 N N . ILE A 1 308 ? 17.401 30.575 -7.299 1.00 36.66 308 ILE A N 1
ATOM 2411 C CA . ILE A 1 308 ? 18.798 30.918 -7.111 1.00 36.66 308 ILE A CA 1
ATOM 2412 C C . ILE A 1 308 ? 18.871 32.430 -7.346 1.00 36.66 308 ILE A C 1
ATOM 2414 O O . ILE A 1 308 ? 18.801 32.873 -8.491 1.00 36.66 308 ILE A O 1
ATOM 2418 N N . ASN A 1 309 ? 18.978 33.193 -6.262 1.00 30.92 309 ASN A N 1
ATOM 2419 C CA . ASN A 1 309 ? 19.555 34.535 -6.247 1.00 30.92 309 ASN A CA 1
ATOM 2420 C C . ASN A 1 309 ? 20.751 34.528 -5.300 1.00 30.92 309 ASN A C 1
ATOM 2422 O O . ASN A 1 309 ? 20.588 34.044 -4.156 1.00 30.92 309 ASN A O 1
#

pLDDT: mean 72.47, std 16.12, range [29.22, 93.62]

Sequence (309 aa):
MAHRCLEIAPTEAFGQYSLLGFSASHLGWEKGGKAPTIARRCQALAYSGLQGVEVVSSENSEVVLAATTLLLWQAPNRLSWQQLRNELSNVREAMKPWAHESPLARHHGVAGLVRTPQPALISEYRVRLLRVLSELRSRFEESGQSDKSLRIRSIRDMESSLQSIEQNFEDREPLLEIRILDLSAPSQDPSRLSNAHHEFLSQIHVVRSLVLWLPPSIVDTETIKPLDLVLLALVYAGALMVELSLPEGGDLCLGELSLRTLLSDQIQLAEAISWQELDPTLQNAICLTDRIAATYEQAREPVENSEIN